Protein AF-X1U919-F1 (afdb_monomer_lite)

Organism: NCBI:txid412755

Foldseek 3Di:
DEEADADPVVLVVVCVVPVLEAEAEDQQVFAQPQPCVVCVNDTSLLWPQVALDTLSCVVVVNDFGGPPNSGGPSCVVRPNVVSVVSQLPGPYYYYHLLVLLCCLQPVDSLFQAAEYEYEQCVCNLVSLQVVQKDFDDPVLCVVQVPDDFPDLPDVVSVLVRLVVVLVSLVVLLVVLVPPNDPVSSVSNSVSVVVNVNSVSCNVPDDPQWDDDSGMITGVDSVVCCVPRPVNRYPYYHYDHPDDPPDD

Radius of gyration: 20.39 Å; chains: 1; bounding box: 46×57×49 Å

pLDDT: mean 88.06, std 10.35, range [40.78, 97.75]

Sequence (247 aa):
MRYTSHSKQLQAQFTGDFPDAVELLGRNNYACLKNPGLFPQLSAELCTSNSPHCKTCELAKQGCEPDAEGKCSCVIDCPYLVRKRLALNANIANLNAAYLLRVMNYGGGFSPIPLATFDEFELMEGALLGTIEITFTDRFMEKFGLLPPKYRTKPESWRERAPEWLKVVEQRINQLQNAWGIDDLVSLHQLEQKKRQLQFFIQEVDDRWVFDGTTFKPIWVSRYADKYLWQHADKILGMSATITPWR

Secondary structure (DSSP, 8-state):
-EEE-SSHHHHHHHHHH-TTEEE---GGGSB--SSTTT-TT-BGGG--TTSSS-HHHHHTT----B-TTSSBGGGTT-HHHHHHHHHHHSSEEEE-HHHHHHIIIII-SS-SBS-EEETTGGGHHHHHHHHH-EE--HHHHHHHT-PPPS-TT-HHHHHHHHHHHHHHHHHHHHHHTT--SHHHHHHHHHHHHHHHHHHHHHHH-STTEEE-SSEEEES-GGGGHHHHTGGGBS-EEE---------

Structure (mmCIF, N/CA/C/O backbone):
data_AF-X1U919-F1
#
_entry.id   AF-X1U919-F1
#
loop_
_atom_site.group_PDB
_atom_site.id
_atom_site.type_symbol
_atom_site.label_atom_id
_atom_site.label_alt_id
_atom_site.label_comp_id
_atom_site.label_asym_id
_atom_site.label_entity_id
_atom_site.label_seq_id
_atom_site.pdbx_PDB_ins_code
_atom_site.Cartn_x
_atom_site.Cartn_y
_atom_site.Cartn_z
_atom_site.occupancy
_atom_site.B_iso_or_equiv
_atom_site.auth_seq_id
_atom_site.auth_comp_id
_atom_site.auth_asym_id
_atom_site.auth_atom_id
_atom_site.pdbx_PDB_model_num
ATOM 1 N N . MET A 1 1 ? -1.564 -11.578 -18.352 1.00 91.75 1 MET A N 1
ATOM 2 C CA . MET A 1 1 ? -2.012 -12.130 -17.052 1.00 91.75 1 MET A CA 1
ATOM 3 C C . MET A 1 1 ? -1.230 -11.472 -15.917 1.00 91.75 1 MET A C 1
ATOM 5 O O . MET A 1 1 ? -0.099 -11.033 -16.134 1.00 91.75 1 MET A O 1
ATOM 9 N N . ARG A 1 2 ? -1.829 -11.358 -14.727 1.00 94.44 2 ARG A N 1
ATOM 10 C CA . ARG A 1 2 ? -1.133 -10.952 -13.494 1.00 94.44 2 ARG A CA 1
ATOM 11 C C . ARG A 1 2 ? -1.116 -12.138 -12.542 1.00 94.44 2 ARG A C 1
ATOM 13 O O . ARG A 1 2 ? -2.176 -12.661 -12.231 1.00 94.44 2 ARG A O 1
ATOM 20 N N . TYR A 1 3 ? 0.073 -12.566 -12.149 1.00 95.88 3 TYR A N 1
ATOM 21 C CA . TYR A 1 3 ? 0.289 -13.650 -11.203 1.00 95.88 3 TYR A CA 1
ATOM 22 C C . TYR A 1 3 ? 0.718 -13.052 -9.869 1.00 95.88 3 TYR A C 1
ATOM 24 O O . TYR A 1 3 ? 1.520 -12.110 -9.858 1.00 95.88 3 TYR A O 1
ATOM 32 N N . THR A 1 4 ? 0.205 -13.576 -8.760 1.00 94.25 4 THR A N 1
ATOM 33 C CA . THR A 1 4 ? 0.692 -13.192 -7.439 1.00 94.25 4 THR A CA 1
ATOM 34 C C . THR A 1 4 ? 1.426 -14.326 -6.756 1.00 94.25 4 THR A C 1
ATOM 36 O O . THR A 1 4 ? 0.839 -15.383 -6.561 1.00 94.25 4 THR A O 1
ATOM 39 N N . SER A 1 5 ? 2.650 -14.057 -6.301 1.00 91.56 5 SER A N 1
ATOM 40 C CA . SER A 1 5 ? 3.359 -14.900 -5.329 1.00 91.56 5 SER A CA 1
ATOM 41 C C . SER A 1 5 ? 3.504 -14.141 -4.008 1.00 91.56 5 SER A C 1
ATOM 43 O O . SER A 1 5 ? 3.822 -12.947 -4.010 1.00 91.56 5 SER A O 1
ATOM 45 N N . HIS A 1 6 ? 3.310 -14.793 -2.862 1.00 84.12 6 HIS A N 1
ATOM 46 C CA . HIS A 1 6 ? 3.206 -14.059 -1.588 1.00 84.12 6 HIS A CA 1
ATOM 47 C C . HIS A 1 6 ? 4.503 -13.466 -1.066 1.00 84.12 6 HIS A C 1
ATOM 49 O O . HIS A 1 6 ? 4.480 -12.402 -0.445 1.00 84.12 6 HIS A O 1
ATOM 55 N N . SER A 1 7 ? 5.642 -14.095 -1.344 1.00 85.38 7 SER A N 1
ATOM 56 C CA . SER A 1 7 ? 6.946 -13.604 -0.902 1.00 85.38 7 SER A CA 1
ATOM 57 C C . SER A 1 7 ? 7.806 -13.143 -2.077 1.00 85.38 7 SER A C 1
ATOM 59 O O . SER A 1 7 ? 7.637 -13.582 -3.213 1.00 85.38 7 SER A O 1
ATOM 61 N N . LYS A 1 8 ? 8.777 -12.264 -1.799 1.00 87.62 8 LYS A N 1
ATOM 62 C CA . LYS A 1 8 ? 9.790 -11.868 -2.793 1.00 87.62 8 LYS A CA 1
ATOM 63 C C . LYS A 1 8 ? 10.619 -13.061 -3.270 1.00 87.62 8 LYS A C 1
ATOM 65 O O . LYS A 1 8 ? 11.013 -13.107 -4.424 1.00 87.62 8 LYS A O 1
ATOM 70 N N . GLN A 1 9 ? 10.877 -14.016 -2.378 1.00 90.00 9 GLN A N 1
ATOM 71 C CA . GLN A 1 9 ? 11.630 -15.220 -2.710 1.00 90.00 9 GLN A CA 1
ATOM 72 C C . GLN A 1 9 ? 10.869 -16.087 -3.718 1.00 90.00 9 GLN A C 1
ATOM 74 O O . GLN A 1 9 ? 11.453 -16.507 -4.710 1.00 90.00 9 GLN A O 1
ATOM 79 N N . LEU A 1 10 ? 9.565 -16.291 -3.502 1.00 90.50 10 LEU A N 1
ATOM 80 C CA . LEU A 1 10 ? 8.710 -17.021 -4.440 1.00 90.50 10 LEU A CA 1
ATOM 81 C C . LEU A 1 10 ? 8.555 -16.268 -5.765 1.00 90.50 10 LEU A C 1
ATOM 83 O O . LEU A 1 10 ? 8.549 -16.889 -6.822 1.00 90.50 10 LEU A O 1
ATOM 87 N N . GLN A 1 11 ? 8.500 -14.931 -5.733 1.00 92.06 11 GLN A N 1
ATOM 88 C CA . GLN A 1 11 ? 8.475 -14.141 -6.967 1.00 92.06 11 GLN A CA 1
ATOM 89 C C . GLN A 1 11 ? 9.734 -14.334 -7.814 1.00 92.06 11 GLN A C 1
ATOM 91 O O . GLN A 1 11 ? 9.640 -14.540 -9.029 1.00 92.06 11 GLN A O 1
ATOM 96 N N . ALA A 1 12 ? 10.897 -14.312 -7.161 1.00 91.12 12 ALA A N 1
ATOM 97 C CA . ALA A 1 12 ? 12.178 -14.542 -7.809 1.00 91.12 12 ALA A CA 1
ATOM 98 C C . ALA A 1 12 ? 12.280 -15.974 -8.352 1.00 91.12 12 ALA A C 1
ATOM 100 O O . ALA A 1 12 ? 12.703 -16.155 -9.490 1.00 91.12 12 ALA A O 1
ATOM 101 N N . GLN A 1 13 ? 11.833 -16.973 -7.579 1.00 91.94 13 GLN A N 1
ATOM 102 C CA . GLN A 1 13 ? 11.782 -18.371 -8.014 1.00 91.94 13 GLN A CA 1
ATOM 103 C C . GLN A 1 13 ? 10.906 -18.537 -9.259 1.00 91.94 13 GLN A C 1
ATOM 105 O O . GLN A 1 13 ? 11.383 -19.022 -10.278 1.00 91.94 13 GLN A O 1
ATOM 110 N N . PHE A 1 14 ? 9.667 -18.043 -9.217 1.00 93.69 14 PHE A N 1
ATOM 111 C CA . PHE A 1 14 ? 8.746 -18.107 -10.351 1.00 93.69 14 PHE A CA 1
ATOM 112 C C . PHE A 1 14 ? 9.329 -17.430 -11.596 1.00 93.69 14 PHE A C 1
ATOM 114 O O . PHE A 1 14 ? 9.210 -17.940 -12.702 1.00 93.69 14 PHE A O 1
ATOM 121 N N . THR A 1 15 ? 9.989 -16.282 -11.438 1.00 92.31 15 THR A N 1
ATOM 122 C CA . THR A 1 15 ? 10.617 -15.584 -12.573 1.00 92.31 15 THR A CA 1
ATOM 123 C C . THR A 1 15 ? 11.832 -16.346 -13.120 1.00 92.31 15 THR A C 1
ATOM 125 O O . THR A 1 15 ? 12.141 -16.232 -14.302 1.00 92.31 15 THR A O 1
ATOM 128 N N . GLY A 1 16 ? 12.513 -17.137 -12.286 1.00 93.00 16 GLY A N 1
ATOM 129 C CA . GLY A 1 16 ? 13.552 -18.071 -12.724 1.00 93.00 16 GLY A CA 1
ATOM 130 C C . GLY A 1 16 ? 12.989 -19.242 -13.534 1.00 93.00 16 GLY A C 1
ATOM 131 O O . GLY A 1 16 ? 13.567 -19.603 -14.556 1.00 93.00 16 GLY A O 1
ATOM 132 N N . ASP A 1 17 ? 11.844 -19.782 -13.112 1.00 94.88 17 ASP A N 1
ATOM 133 C CA . ASP A 1 17 ? 11.175 -20.910 -13.773 1.00 94.88 17 ASP A CA 1
ATOM 134 C C . ASP A 1 17 ? 10.442 -20.492 -15.063 1.00 94.88 17 ASP A C 1
ATOM 136 O O . ASP A 1 17 ? 10.324 -21.277 -16.005 1.00 94.88 17 ASP A O 1
ATOM 140 N N . PHE A 1 18 ? 9.985 -19.238 -15.134 1.00 94.19 18 PHE A N 1
ATOM 141 C CA . PHE A 1 18 ? 9.282 -18.657 -16.279 1.00 94.19 18 PHE A CA 1
ATOM 142 C C . PHE A 1 18 ? 10.010 -17.398 -16.782 1.00 94.19 18 PHE A C 1
ATOM 144 O O . PHE A 1 18 ? 9.641 -16.287 -16.396 1.00 94.19 18 PHE A O 1
ATOM 151 N N . PRO A 1 19 ? 11.000 -17.532 -17.687 1.00 89.88 19 PRO A N 1
ATOM 152 C CA . PRO A 1 19 ? 11.824 -16.407 -18.151 1.00 89.88 19 PRO A CA 1
ATOM 153 C C . PRO A 1 19 ? 11.051 -15.272 -18.841 1.00 89.88 19 PRO A C 1
ATOM 155 O O . PRO A 1 19 ? 11.497 -14.126 -18.837 1.00 89.88 19 PRO A O 1
ATOM 158 N N . ASP A 1 20 ? 9.878 -15.573 -19.405 1.00 91.75 20 ASP A N 1
ATOM 159 C CA . ASP A 1 20 ? 8.988 -14.584 -20.029 1.00 91.75 20 ASP A CA 1
ATOM 160 C C . ASP A 1 20 ? 8.163 -13.781 -19.001 1.00 91.75 20 ASP A C 1
ATOM 162 O O . ASP A 1 20 ? 7.431 -12.849 -19.361 1.00 91.75 20 ASP A O 1
ATOM 166 N N . ALA A 1 21 ? 8.239 -14.143 -17.716 1.00 95.69 21 ALA A N 1
ATOM 167 C CA . ALA A 1 21 ? 7.590 -13.422 -16.636 1.00 95.69 21 ALA A CA 1
ATOM 168 C C . ALA A 1 21 ? 8.414 -12.207 -16.197 1.00 95.69 21 ALA A C 1
ATOM 170 O O . ALA A 1 21 ? 9.643 -12.211 -16.139 1.00 95.69 21 ALA A O 1
ATOM 171 N N . VAL A 1 22 ? 7.717 -11.136 -15.827 1.00 96.44 22 VAL A N 1
ATOM 172 C CA . VAL A 1 22 ? 8.339 -9.906 -15.339 1.00 96.44 22 VAL A CA 1
ATOM 173 C C . VAL A 1 22 ? 7.917 -9.658 -13.897 1.00 96.44 22 VAL A C 1
ATOM 175 O O . VAL A 1 22 ? 6.781 -9.271 -13.627 1.00 96.44 22 VAL A O 1
ATOM 178 N N . GLU A 1 23 ? 8.855 -9.842 -12.969 1.00 95.75 23 GLU A N 1
ATOM 179 C CA . GLU A 1 23 ? 8.700 -9.442 -11.566 1.00 95.75 23 GLU A CA 1
ATOM 180 C C . GLU A 1 23 ? 8.534 -7.920 -11.422 1.00 95.75 23 GLU A C 1
ATOM 182 O O . GLU A 1 23 ? 9.336 -7.150 -11.959 1.00 95.75 23 GLU A O 1
ATOM 187 N N . LEU A 1 24 ? 7.555 -7.473 -10.635 1.00 95.38 24 LEU A N 1
ATOM 188 C CA . LEU A 1 24 ? 7.424 -6.080 -10.221 1.00 95.38 24 LEU A CA 1
ATOM 189 C C . LEU A 1 24 ? 7.210 -5.965 -8.709 1.00 95.38 24 LEU A C 1
ATOM 191 O O . LEU A 1 24 ? 6.197 -6.401 -8.162 1.00 95.38 24 LEU A O 1
ATOM 195 N N . LEU A 1 25 ? 8.137 -5.267 -8.054 1.00 94.44 25 LEU A N 1
ATOM 196 C CA . LEU A 1 25 ? 8.101 -5.002 -6.622 1.00 94.44 25 LEU A CA 1
ATOM 197 C C . LEU A 1 25 ? 7.496 -3.623 -6.309 1.00 94.44 25 LEU A C 1
ATOM 199 O O . LEU A 1 25 ? 7.340 -2.751 -7.166 1.00 94.44 25 LEU A O 1
ATOM 203 N N . GLY A 1 26 ? 7.220 -3.382 -5.026 1.00 91.69 26 GLY A N 1
ATOM 204 C CA . GLY A 1 26 ? 6.845 -2.054 -4.542 1.00 91.69 26 GLY A CA 1
ATOM 205 C C . GLY A 1 26 ? 7.943 -1.010 -4.770 1.00 91.69 26 GLY A C 1
ATOM 206 O O . GLY A 1 26 ? 9.128 -1.333 -4.698 1.00 91.69 26 GLY A O 1
ATOM 207 N N . ARG A 1 27 ? 7.548 0.255 -4.969 1.00 91.56 27 ARG A N 1
ATOM 208 C CA . ARG A 1 27 ? 8.444 1.399 -5.243 1.00 91.56 27 ARG A CA 1
ATOM 209 C C . ARG A 1 27 ? 9.640 1.518 -4.288 1.00 91.56 27 ARG A C 1
ATOM 211 O O . ARG A 1 27 ? 10.716 1.903 -4.728 1.00 91.56 27 ARG A O 1
ATOM 218 N N . ASN A 1 28 ? 9.473 1.149 -3.016 1.00 91.50 28 ASN A N 1
ATOM 219 C CA . ASN A 1 28 ? 10.544 1.213 -2.021 1.00 91.50 28 ASN A CA 1
ATOM 220 C C . ASN A 1 28 ? 11.731 0.274 -2.307 1.00 91.50 28 ASN A C 1
ATOM 222 O O . ASN A 1 28 ? 12.807 0.454 -1.755 1.00 91.50 28 ASN A O 1
ATOM 226 N N . ASN A 1 29 ? 11.543 -0.730 -3.167 1.00 92.50 29 ASN A N 1
ATOM 227 C CA . ASN A 1 29 ? 12.583 -1.692 -3.543 1.00 92.50 29 ASN A CA 1
ATOM 228 C C . ASN A 1 29 ? 13.467 -1.203 -4.698 1.00 92.50 29 ASN A C 1
ATOM 230 O O . ASN A 1 29 ? 14.352 -1.929 -5.134 1.00 92.50 29 ASN A O 1
ATOM 234 N N . TYR A 1 30 ? 13.217 0.002 -5.212 1.00 91.44 30 TYR A N 1
ATOM 235 C CA . TYR A 1 30 ? 13.972 0.587 -6.312 1.00 91.44 30 TYR A CA 1
ATOM 236 C C . TYR A 1 30 ? 14.623 1.874 -5.822 1.00 91.44 30 TYR A C 1
ATOM 238 O O . TYR A 1 30 ? 13.926 2.840 -5.505 1.00 91.44 30 TYR A O 1
ATOM 246 N N . ALA A 1 31 ? 15.953 1.886 -5.760 1.00 88.19 31 ALA A N 1
ATOM 247 C CA . ALA A 1 31 ? 16.713 3.074 -5.396 1.00 88.19 31 ALA A CA 1
ATOM 248 C C . ALA A 1 31 ? 16.488 4.205 -6.412 1.00 88.19 31 ALA A C 1
ATOM 250 O O . ALA A 1 31 ? 16.310 3.969 -7.613 1.00 88.19 31 ALA A O 1
ATOM 251 N N . CYS A 1 32 ? 16.504 5.447 -5.933 1.00 83.38 32 CYS A N 1
ATOM 252 C CA . CYS A 1 32 ? 16.556 6.604 -6.811 1.00 83.38 32 CYS A CA 1
ATOM 253 C C . CYS A 1 32 ? 17.949 6.681 -7.454 1.00 83.38 32 CYS A C 1
ATOM 255 O O . CYS A 1 32 ? 18.957 6.729 -6.756 1.00 83.38 32 CYS A O 1
ATOM 257 N N . LEU A 1 33 ? 18.016 6.715 -8.789 1.00 78.12 33 LEU A N 1
ATOM 258 C CA . LEU A 1 33 ? 19.294 6.807 -9.511 1.00 78.12 33 LEU A CA 1
ATOM 259 C C . LEU A 1 33 ? 19.937 8.196 -9.441 1.00 78.12 33 LEU A C 1
ATOM 261 O O . LEU A 1 33 ? 21.092 8.361 -9.831 1.00 78.12 33 LEU A O 1
ATOM 265 N N . LYS A 1 34 ? 19.202 9.220 -9.000 1.00 73.38 34 LYS A N 1
ATOM 266 C CA . LYS A 1 34 ? 19.731 10.581 -8.930 1.00 73.38 34 LYS A CA 1
ATOM 267 C C . LYS A 1 34 ? 20.496 10.755 -7.622 1.00 73.38 34 LYS A C 1
ATOM 269 O O . LYS A 1 34 ? 19.936 10.616 -6.544 1.00 73.38 34 LYS A O 1
ATOM 274 N N . ASN A 1 35 ? 21.781 11.078 -7.740 1.00 70.00 35 ASN A N 1
ATOM 275 C CA . ASN A 1 35 ? 22.677 11.371 -6.619 1.00 70.00 35 ASN A CA 1
ATOM 276 C C . ASN A 1 35 ? 22.668 10.308 -5.502 1.00 70.00 35 ASN A C 1
ATOM 278 O O . ASN A 1 35 ? 22.515 10.662 -4.331 1.00 70.00 35 ASN A O 1
ATOM 282 N N . PRO A 1 36 ? 22.873 9.015 -5.831 1.00 74.12 36 PRO A N 1
ATOM 283 C CA . PRO A 1 36 ? 22.796 7.926 -4.856 1.00 74.12 36 PRO A CA 1
ATOM 284 C C . PRO A 1 36 ? 23.828 8.062 -3.727 1.00 74.12 36 PRO A C 1
ATOM 286 O O . PRO A 1 36 ? 23.579 7.603 -2.620 1.00 74.12 36 PRO A O 1
ATOM 289 N N . GLY A 1 37 ? 24.959 8.734 -3.977 1.00 74.19 37 GLY A N 1
ATOM 290 C CA . GLY A 1 37 ? 25.954 9.032 -2.943 1.00 74.19 37 GLY A CA 1
ATOM 291 C C . GLY A 1 37 ? 25.522 10.118 -1.950 1.00 74.19 37 GLY A C 1
ATOM 292 O O . GLY A 1 37 ? 25.917 10.065 -0.792 1.00 74.19 37 GLY A O 1
ATOM 293 N N . LEU A 1 38 ? 24.699 11.084 -2.377 1.00 72.56 38 LEU A N 1
ATOM 294 C CA . LEU A 1 38 ? 24.183 12.143 -1.498 1.00 72.56 38 LEU A CA 1
ATOM 295 C C . LEU A 1 38 ? 22.903 11.710 -0.779 1.00 72.56 38 LEU A C 1
ATOM 297 O O . LEU A 1 38 ? 22.654 12.142 0.344 1.00 72.56 38 LEU A O 1
ATOM 301 N N . PHE A 1 39 ? 22.093 10.863 -1.421 1.00 77.06 39 PHE A N 1
ATOM 302 C CA . PHE A 1 39 ? 20.765 10.485 -0.939 1.00 77.06 39 PHE A CA 1
ATOM 303 C C . PHE A 1 39 ? 20.504 8.970 -1.019 1.00 77.06 39 PHE A C 1
ATOM 305 O O . PHE A 1 39 ? 19.542 8.544 -1.665 1.00 77.06 39 PHE A O 1
ATOM 312 N N . PRO A 1 40 ? 21.325 8.134 -0.359 1.00 79.56 40 PRO A N 1
ATOM 313 C CA . PRO A 1 40 ? 21.215 6.672 -0.433 1.00 79.56 40 PRO A CA 1
ATOM 314 C C . PRO A 1 40 ? 19.875 6.121 0.085 1.00 79.56 40 PRO A C 1
ATOM 316 O O . PRO A 1 40 ? 19.461 5.029 -0.292 1.00 79.56 40 PRO A O 1
ATOM 319 N N . GLN A 1 41 ? 19.179 6.877 0.935 1.00 76.88 41 GLN A N 1
ATOM 320 C CA . GLN A 1 41 ? 17.884 6.526 1.515 1.00 76.88 41 GLN A CA 1
ATOM 321 C C . GLN A 1 41 ? 16.685 6.818 0.599 1.00 76.88 41 GLN A C 1
ATOM 323 O O . GLN A 1 41 ? 15.559 6.449 0.935 1.00 76.88 41 GLN A O 1
ATOM 328 N N . LEU A 1 42 ? 16.882 7.503 -0.534 1.00 81.56 42 LEU A N 1
ATOM 329 C CA . LEU A 1 42 ? 15.787 7.811 -1.450 1.00 81.56 42 LEU A CA 1
ATOM 330 C C . LEU A 1 42 ? 15.482 6.622 -2.362 1.00 81.56 42 LEU A C 1
ATOM 332 O O . LEU A 1 42 ? 16.313 6.173 -3.151 1.00 81.56 42 LEU A O 1
ATOM 336 N N . SER A 1 43 ? 14.234 6.170 -2.311 1.00 88.31 43 SER A N 1
ATOM 337 C CA . SER A 1 43 ? 13.674 5.183 -3.230 1.00 88.31 43 SER A CA 1
ATOM 338 C C . SER A 1 43 ? 12.659 5.827 -4.177 1.00 88.31 43 SER A C 1
ATOM 340 O O . SER A 1 43 ? 12.224 6.967 -3.988 1.00 88.31 43 SER A O 1
ATOM 342 N N . ALA A 1 44 ? 12.216 5.081 -5.189 1.00 88.12 44 ALA A N 1
ATOM 343 C CA . ALA A 1 44 ? 11.164 5.511 -6.109 1.00 88.12 44 ALA A CA 1
ATOM 344 C C . ALA A 1 44 ? 9.805 5.766 -5.418 1.00 88.12 44 ALA A C 1
ATOM 346 O O . ALA A 1 44 ? 8.865 6.242 -6.066 1.00 88.12 44 ALA A O 1
ATOM 347 N N . GLU A 1 45 ? 9.664 5.421 -4.130 1.00 88.12 45 GLU A N 1
ATOM 348 C CA . GLU A 1 45 ? 8.469 5.708 -3.334 1.00 88.12 45 GLU A CA 1
ATOM 349 C C . GLU A 1 45 ? 8.342 7.197 -3.002 1.00 88.12 45 GLU A C 1
ATOM 351 O O . GLU A 1 45 ? 7.231 7.714 -3.011 1.00 88.12 45 GLU A O 1
ATOM 356 N N . LEU A 1 46 ? 9.464 7.888 -2.803 1.00 84.75 46 LEU A N 1
ATOM 357 C CA . LEU A 1 46 ? 9.515 9.313 -2.456 1.00 84.75 46 LEU A CA 1
ATOM 358 C C . LEU A 1 46 ? 9.707 10.210 -3.690 1.00 84.75 46 LEU A C 1
ATOM 360 O O . LEU A 1 46 ? 10.135 11.357 -3.582 1.00 84.75 46 LEU A O 1
ATOM 364 N N . CYS A 1 47 ? 9.447 9.675 -4.884 1.00 79.69 47 CYS A N 1
ATOM 365 C CA . CYS A 1 47 ? 9.660 10.385 -6.138 1.00 79.69 47 CYS A CA 1
ATOM 366 C C . CYS A 1 47 ? 8.664 11.546 -6.300 1.00 79.69 47 CYS A C 1
ATOM 368 O O . CYS A 1 47 ? 7.453 11.335 -6.271 1.00 79.69 47 CYS A O 1
ATOM 370 N N . THR A 1 48 ? 9.176 12.751 -6.560 1.00 77.44 48 THR A N 1
ATOM 371 C CA . THR A 1 48 ? 8.386 13.969 -6.812 1.00 77.44 48 THR A CA 1
ATOM 372 C C . THR A 1 48 ? 8.405 14.400 -8.282 1.00 77.44 48 THR A C 1
ATOM 374 O O . THR A 1 48 ? 8.419 15.585 -8.596 1.00 77.44 48 THR A O 1
ATOM 377 N N . SER A 1 49 ? 8.414 13.447 -9.219 1.00 73.00 49 SER A N 1
ATOM 378 C CA . SER A 1 49 ? 8.537 13.729 -10.662 1.00 73.00 49 SER A CA 1
ATOM 379 C C . SER A 1 49 ? 7.380 14.526 -11.276 1.00 73.00 49 SER A C 1
ATOM 381 O O . SER A 1 49 ? 7.487 14.922 -12.428 1.00 73.00 49 SER A O 1
ATOM 383 N N . ASN A 1 50 ? 6.280 14.743 -10.548 1.00 70.12 50 ASN A N 1
ATOM 384 C CA . ASN A 1 50 ? 5.178 15.602 -10.997 1.00 70.12 50 ASN A CA 1
ATOM 385 C C . ASN A 1 50 ? 5.528 17.101 -10.956 1.00 70.12 50 ASN A C 1
ATOM 387 O O . ASN A 1 50 ? 4.738 17.908 -11.432 1.00 70.12 50 ASN A O 1
ATOM 391 N N . SER A 1 51 ? 6.682 17.461 -10.391 1.00 70.62 51 SER A N 1
ATOM 392 C CA . SER A 1 51 ? 7.239 18.811 -10.443 1.00 70.62 51 SER A CA 1
ATOM 393 C C . SER A 1 51 ? 8.246 18.947 -11.602 1.00 70.62 51 SER A C 1
ATOM 395 O O . SER A 1 51 ? 8.881 17.944 -11.957 1.00 70.62 51 SER A O 1
ATOM 397 N N . PRO A 1 52 ? 8.464 20.168 -12.139 1.00 63.44 52 PRO A N 1
ATOM 398 C CA . PRO A 1 52 ? 9.433 20.429 -13.216 1.00 63.44 52 PRO A CA 1
ATOM 399 C C . PRO A 1 52 ? 10.842 19.928 -12.908 1.00 63.44 52 PRO A C 1
ATOM 401 O O . PRO A 1 52 ? 11.542 19.400 -13.771 1.00 63.44 52 PRO A O 1
ATOM 404 N N . HIS A 1 53 ? 11.229 20.000 -11.640 1.00 69.81 53 HIS A N 1
ATOM 405 C CA . HIS A 1 53 ? 12.444 19.388 -11.135 1.00 69.81 53 HIS A CA 1
ATOM 406 C C . HIS A 1 53 ? 12.061 18.390 -10.048 1.00 69.81 53 HIS A C 1
ATOM 408 O O . HIS A 1 53 ? 11.325 18.721 -9.115 1.00 69.81 53 HIS A O 1
ATOM 414 N N . CYS A 1 54 ? 12.545 17.145 -10.147 1.00 74.00 54 CYS A N 1
ATOM 415 C CA . CYS A 1 54 ? 12.436 16.266 -8.990 1.00 74.00 54 CYS A CA 1
ATOM 416 C C . CYS A 1 54 ? 13.333 16.825 -7.891 1.00 74.00 54 CYS A C 1
ATOM 418 O O . CYS A 1 54 ? 14.408 17.377 -8.150 1.00 74.00 54 CYS A O 1
ATOM 420 N N . LYS A 1 55 ? 12.921 16.631 -6.645 1.00 68.88 55 LYS A N 1
ATOM 421 C CA . LYS A 1 55 ? 13.587 17.266 -5.511 1.00 68.88 55 LYS A CA 1
ATOM 422 C C . LYS A 1 55 ? 15.031 16.797 -5.331 1.00 68.88 55 LYS A C 1
ATOM 424 O O . LYS A 1 55 ? 15.860 17.536 -4.822 1.00 68.88 55 LYS A O 1
ATOM 429 N N . THR A 1 56 ? 15.368 15.608 -5.825 1.00 70.62 56 THR A N 1
ATOM 430 C CA . THR A 1 56 ? 16.750 15.122 -5.879 1.00 70.62 56 THR A CA 1
ATOM 431 C C . THR A 1 56 ? 17.629 15.919 -6.847 1.00 70.62 56 THR A C 1
ATOM 433 O O . THR A 1 56 ? 18.795 16.162 -6.544 1.00 70.62 56 THR A O 1
ATOM 436 N N . CYS A 1 57 ? 17.096 16.326 -8.001 1.00 71.94 57 CYS A N 1
ATOM 437 C CA . CYS A 1 57 ? 17.805 17.186 -8.952 1.00 71.94 57 CYS A CA 1
ATOM 438 C C . CYS A 1 57 ? 17.964 18.602 -8.390 1.00 71.94 57 CYS A C 1
ATOM 440 O O . CYS A 1 57 ? 19.047 19.175 -8.472 1.00 71.94 57 CYS A O 1
ATOM 442 N N . GLU A 1 58 ? 16.918 19.113 -7.741 1.00 72.56 58 GLU A N 1
ATOM 443 C CA . GLU A 1 58 ? 16.923 20.439 -7.125 1.00 72.56 58 GLU A CA 1
ATOM 444 C C . GLU A 1 58 ? 17.894 20.534 -5.940 1.00 72.56 58 GLU A C 1
ATOM 446 O O . GLU A 1 58 ? 18.750 21.416 -5.909 1.00 72.56 58 GLU A O 1
ATOM 451 N N . LEU A 1 59 ? 17.862 19.563 -5.019 1.00 69.81 59 LEU A N 1
ATOM 452 C CA . LEU A 1 59 ? 18.790 19.493 -3.885 1.00 69.81 59 LEU A CA 1
ATOM 453 C C . LEU A 1 59 ? 20.249 19.317 -4.313 1.00 69.81 59 LEU A C 1
ATOM 455 O O . LEU A 1 59 ? 21.147 19.886 -3.696 1.00 69.81 59 LEU A O 1
ATOM 459 N N . ALA A 1 60 ? 20.498 18.547 -5.371 1.00 67.19 60 ALA A N 1
ATOM 460 C CA . ALA A 1 60 ? 21.842 18.375 -5.912 1.00 67.19 60 ALA A CA 1
ATOM 461 C C . ALA A 1 60 ? 22.308 19.556 -6.778 1.00 67.19 60 ALA A C 1
ATOM 463 O O . ALA A 1 60 ? 23.433 19.521 -7.274 1.00 67.19 60 ALA A O 1
ATOM 464 N N . LYS A 1 61 ? 21.454 20.571 -6.995 1.00 66.38 61 LYS A N 1
ATOM 465 C CA . LYS A 1 61 ? 21.679 21.681 -7.937 1.00 66.38 61 LYS A CA 1
ATOM 466 C C . LYS A 1 61 ? 22.098 21.196 -9.330 1.00 66.38 61 LYS A C 1
ATOM 468 O O . LYS A 1 61 ? 22.857 21.860 -10.031 1.00 66.38 61 LYS A O 1
ATOM 473 N N . GLN A 1 62 ? 21.622 20.018 -9.723 1.00 64.88 62 GLN A N 1
ATOM 474 C CA . GLN A 1 62 ? 21.858 19.465 -11.048 1.00 64.88 62 GLN A CA 1
ATOM 475 C C . GLN A 1 62 ? 20.719 19.921 -11.946 1.00 64.88 62 GLN A C 1
ATOM 477 O O . GLN A 1 62 ? 19.561 19.583 -11.694 1.00 64.88 62 GLN A O 1
ATOM 482 N N . GLY A 1 63 ? 21.056 20.690 -12.982 1.00 60.56 63 GLY A N 1
ATOM 483 C CA . GLY A 1 63 ? 20.105 21.107 -14.005 1.00 60.56 63 GLY A CA 1
ATOM 484 C C . GLY A 1 63 ? 19.431 19.879 -14.611 1.00 60.56 63 GLY A C 1
ATOM 485 O O . GLY A 1 63 ? 20.070 19.084 -15.293 1.00 60.56 63 GLY A O 1
ATOM 486 N N . CYS A 1 64 ? 18.153 19.692 -14.302 1.00 68.06 64 CYS A N 1
ATOM 487 C CA . CYS A 1 64 ? 17.303 18.710 -14.951 1.00 68.06 64 CYS A CA 1
ATOM 488 C C . CYS A 1 64 ? 16.324 19.505 -15.795 1.00 68.06 64 CYS A C 1
ATOM 490 O O . CYS A 1 64 ? 15.468 20.184 -15.233 1.00 68.06 64 CYS A O 1
ATOM 492 N N . GLU A 1 65 ? 16.461 19.455 -17.114 1.00 73.50 65 GLU A N 1
ATOM 493 C CA . GLU A 1 65 ? 15.484 20.095 -17.990 1.00 73.50 65 GLU A CA 1
ATOM 494 C C . GLU A 1 65 ? 14.158 19.326 -17.882 1.00 73.50 65 GLU A C 1
ATOM 496 O O . GLU A 1 65 ? 14.170 18.092 -18.004 1.00 73.50 65 GLU A O 1
ATOM 501 N N . PRO A 1 66 ? 13.040 20.001 -17.554 1.00 75.50 66 PRO A N 1
ATOM 502 C CA . PRO A 1 66 ? 11.734 19.362 -17.544 1.00 75.50 66 PRO A CA 1
ATOM 503 C C . PRO A 1 66 ? 11.352 18.896 -18.953 1.00 75.50 66 PRO A C 1
ATOM 505 O O . PRO A 1 66 ? 11.805 19.460 -19.948 1.00 75.50 66 PRO A O 1
ATOM 508 N N . ASP A 1 67 ? 10.513 17.867 -19.036 1.00 76.94 67 ASP A N 1
ATOM 509 C CA . ASP A 1 67 ? 9.897 17.453 -20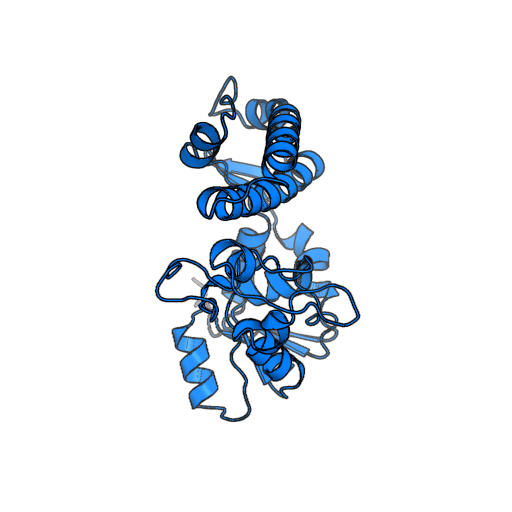.295 1.00 76.94 67 ASP A CA 1
ATOM 510 C C . ASP A 1 67 ? 8.848 18.471 -20.788 1.00 76.94 67 ASP A C 1
ATOM 512 O O . ASP A 1 67 ? 8.579 19.493 -20.148 1.00 76.94 67 ASP A O 1
ATOM 516 N N . ALA A 1 68 ? 8.258 18.197 -21.956 1.00 80.31 68 ALA A N 1
ATOM 517 C CA . ALA A 1 68 ? 7.257 19.064 -22.578 1.00 80.31 68 ALA A CA 1
ATOM 518 C C . ALA A 1 68 ? 6.007 19.269 -21.697 1.00 80.31 68 ALA A C 1
ATOM 520 O O . ALA A 1 68 ? 5.313 20.277 -21.833 1.00 80.31 68 ALA A O 1
ATOM 521 N N . GLU A 1 69 ? 5.734 18.344 -20.774 1.00 78.50 69 GLU A N 1
ATOM 522 C CA . GLU A 1 69 ? 4.635 18.395 -19.813 1.00 78.50 69 GLU A CA 1
ATOM 523 C C . GLU A 1 69 ? 5.024 19.046 -18.474 1.00 78.50 69 GLU A C 1
ATOM 525 O O . GLU A 1 69 ? 4.218 19.057 -17.539 1.00 78.50 69 GLU A O 1
ATOM 530 N N . GLY A 1 70 ? 6.240 19.589 -18.357 1.00 73.50 70 GLY A N 1
ATOM 531 C CA . GLY A 1 70 ? 6.713 20.243 -17.142 1.00 73.50 70 GLY A CA 1
ATOM 532 C C . GLY A 1 70 ? 7.026 19.267 -16.006 1.00 73.50 70 GLY A C 1
ATOM 533 O O . GLY A 1 70 ? 6.904 19.639 -14.839 1.00 73.50 70 GLY A O 1
ATOM 534 N N . LYS A 1 71 ? 7.398 18.021 -16.315 1.00 75.12 71 LYS A N 1
ATOM 535 C CA . LYS A 1 71 ? 7.801 16.995 -15.343 1.00 75.12 71 LYS A CA 1
ATOM 536 C C . LYS A 1 71 ? 9.300 16.751 -15.403 1.00 75.12 71 LYS A C 1
ATOM 538 O O . LYS A 1 71 ? 9.954 16.968 -16.418 1.00 75.12 71 LYS A O 1
ATOM 543 N N . CYS A 1 72 ? 9.858 16.235 -14.313 1.00 76.94 72 CYS A N 1
ATOM 544 C CA . CYS A 1 72 ? 11.271 15.870 -14.283 1.00 76.94 72 CYS A CA 1
ATOM 545 C C . CYS A 1 72 ? 11.603 14.815 -15.348 1.00 76.94 72 CYS A C 1
ATOM 547 O O . CYS A 1 72 ? 11.157 13.673 -15.227 1.00 76.94 72 CYS A O 1
ATOM 549 N N . SER A 1 73 ? 12.488 15.133 -16.297 1.00 75.44 73 SER A N 1
ATOM 550 C CA . SER A 1 73 ? 12.974 14.185 -17.320 1.00 75.44 73 SER A CA 1
ATOM 551 C C . SER A 1 73 ? 13.625 12.925 -16.730 1.00 75.44 73 SER A C 1
ATOM 553 O O . SER A 1 73 ? 13.583 11.849 -17.324 1.00 75.44 73 SER A O 1
ATOM 555 N N . CYS A 1 74 ? 14.122 13.008 -15.492 1.00 75.31 74 CYS A N 1
ATOM 556 C CA . CYS A 1 74 ? 14.624 11.877 -14.712 1.00 75.31 74 CYS A CA 1
ATOM 557 C C . CYS A 1 74 ? 13.625 10.718 -14.524 1.00 75.31 74 CYS A C 1
ATOM 559 O O . CYS A 1 74 ? 14.024 9.604 -14.180 1.00 75.31 74 CYS A O 1
ATOM 561 N N . VAL A 1 75 ? 12.327 10.977 -14.709 1.00 78.12 75 VAL A N 1
ATOM 562 C CA . VAL A 1 75 ? 11.254 9.989 -14.573 1.00 78.12 75 VAL A CA 1
ATOM 563 C C . VAL A 1 75 ? 11.381 8.857 -15.596 1.00 78.12 75 VAL A C 1
ATOM 565 O O . VAL A 1 75 ? 11.016 7.717 -15.300 1.00 78.12 75 VAL A O 1
ATOM 568 N N . ILE A 1 76 ? 11.945 9.150 -16.771 1.00 79.62 76 ILE A N 1
ATOM 569 C CA . ILE A 1 76 ? 12.076 8.208 -17.888 1.00 79.62 76 ILE A CA 1
ATOM 570 C C . ILE A 1 76 ? 13.012 7.052 -17.518 1.00 79.62 76 ILE A C 1
ATOM 572 O O . ILE A 1 76 ? 12.703 5.898 -17.823 1.00 79.62 76 ILE A O 1
ATOM 576 N N . ASP A 1 77 ? 14.082 7.340 -16.778 1.00 84.44 77 ASP A N 1
ATOM 577 C CA . ASP A 1 77 ? 15.094 6.356 -16.375 1.00 84.44 77 ASP A CA 1
ATOM 578 C C . ASP A 1 77 ? 14.834 5.752 -14.989 1.00 84.44 77 ASP A C 1
ATOM 580 O O . ASP A 1 77 ? 15.632 4.964 -14.484 1.00 84.44 77 ASP A O 1
ATOM 584 N N . CYS A 1 78 ? 13.723 6.107 -14.333 1.00 87.25 78 CYS A N 1
ATOM 585 C CA . CYS A 1 78 ? 13.403 5.581 -13.011 1.00 87.25 78 CYS A CA 1
ATOM 586 C C . CYS A 1 78 ? 13.308 4.039 -13.060 1.00 87.25 78 CYS A C 1
ATOM 588 O O . CYS A 1 78 ? 12.409 3.524 -13.738 1.00 87.25 78 CYS A O 1
ATOM 590 N N . PRO A 1 79 ? 14.139 3.286 -12.304 1.00 91.50 79 PRO A N 1
ATOM 591 C CA . PRO A 1 79 ? 14.182 1.822 -12.383 1.00 91.50 79 PRO A CA 1
ATOM 592 C C . PRO A 1 79 ? 12.818 1.174 -12.152 1.00 91.50 79 PRO A C 1
ATOM 594 O O . PRO A 1 79 ? 12.423 0.250 -12.860 1.00 91.50 79 PRO A O 1
ATOM 597 N N . TYR A 1 80 ? 12.054 1.724 -11.206 1.00 93.31 80 TYR A N 1
ATOM 598 C CA . TYR A 1 80 ? 10.687 1.300 -10.942 1.00 93.31 80 TYR A CA 1
ATOM 599 C C . TYR A 1 80 ? 9.764 1.513 -12.148 1.00 93.31 80 TYR A C 1
ATOM 601 O O . TYR A 1 80 ? 8.982 0.628 -12.476 1.00 93.31 80 TYR A O 1
ATOM 609 N N . LEU A 1 81 ? 9.820 2.668 -12.820 1.00 91.69 81 LEU A N 1
ATOM 610 C CA . LEU A 1 81 ? 8.930 2.961 -13.950 1.00 91.69 81 LEU A CA 1
ATOM 611 C C . LEU A 1 81 ? 9.327 2.209 -15.215 1.00 91.69 81 LEU A C 1
ATOM 613 O O . LEU A 1 81 ? 8.448 1.830 -15.989 1.00 91.69 81 LEU A O 1
ATOM 617 N N . VAL A 1 82 ? 10.623 1.973 -15.426 1.00 93.19 82 VAL A N 1
ATOM 618 C CA . VAL A 1 82 ? 11.113 1.048 -16.456 1.00 93.19 82 VAL A CA 1
ATOM 619 C C . VAL A 1 82 ? 10.542 -0.343 -16.186 1.00 93.19 82 VAL A C 1
ATOM 621 O O . VAL A 1 82 ? 9.853 -0.902 -17.039 1.00 93.19 82 VAL A O 1
ATOM 624 N N . ARG A 1 83 ? 10.718 -0.871 -14.968 1.00 95.06 83 ARG A N 1
ATOM 625 C CA . ARG A 1 83 ? 10.221 -2.205 -14.612 1.00 95.06 83 ARG A CA 1
ATOM 62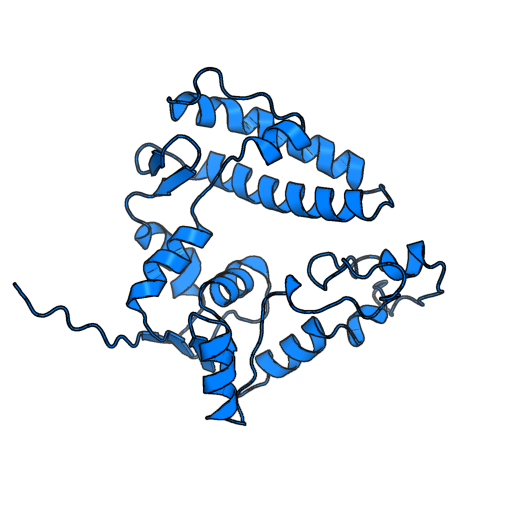6 C C . ARG A 1 83 ? 8.698 -2.301 -14.666 1.00 95.06 83 ARG A C 1
ATOM 628 O O . ARG A 1 83 ? 8.176 -3.292 -15.163 1.00 95.06 83 ARG A O 1
ATOM 635 N N . LYS A 1 84 ? 7.978 -1.258 -14.239 1.00 94.56 84 LYS A N 1
ATOM 636 C CA . LYS A 1 84 ? 6.514 -1.178 -14.332 1.00 94.56 84 LYS A CA 1
ATOM 637 C C . LYS A 1 84 ? 6.049 -1.253 -15.785 1.00 94.56 84 LYS A C 1
ATOM 639 O O . LYS A 1 84 ? 5.126 -2.005 -16.071 1.00 94.56 84 LYS A O 1
ATOM 644 N N . ARG A 1 85 ? 6.684 -0.514 -16.703 1.00 94.06 85 ARG A N 1
ATOM 645 C CA . ARG A 1 85 ? 6.370 -0.574 -18.143 1.00 94.06 85 ARG A CA 1
ATOM 646 C C . ARG A 1 85 ? 6.614 -1.966 -18.719 1.00 94.06 85 ARG A C 1
ATOM 648 O O . ARG A 1 85 ? 5.762 -2.463 -19.446 1.00 94.06 85 ARG A O 1
ATOM 655 N N . LEU A 1 86 ? 7.726 -2.607 -18.359 1.00 95.06 86 LEU A N 1
ATOM 656 C CA . LEU A 1 86 ? 7.991 -3.991 -18.758 1.00 95.06 86 LEU A CA 1
ATOM 657 C C . LEU A 1 86 ? 6.898 -4.934 -18.239 1.00 95.06 86 LEU A C 1
ATOM 659 O O . LEU A 1 86 ? 6.342 -5.700 -19.013 1.00 95.06 86 LEU A O 1
ATOM 663 N N . ALA A 1 87 ? 6.523 -4.823 -16.963 1.00 95.31 87 ALA A N 1
ATOM 664 C CA . ALA A 1 87 ? 5.505 -5.674 -16.347 1.00 95.31 87 ALA A CA 1
ATOM 665 C C . ALA A 1 87 ? 4.110 -5.467 -16.957 1.00 95.31 87 ALA A C 1
ATOM 667 O O . ALA A 1 87 ? 3.355 -6.420 -17.131 1.00 95.31 87 ALA A O 1
ATOM 668 N N . LEU A 1 88 ? 3.757 -4.232 -17.318 1.00 93.69 88 LEU A N 1
ATOM 669 C CA . LEU A 1 88 ? 2.480 -3.942 -17.971 1.00 93.69 88 LEU A CA 1
ATOM 670 C C . LEU A 1 88 ? 2.360 -4.630 -19.335 1.00 93.69 88 LEU A C 1
ATOM 672 O O . LEU A 1 88 ? 1.296 -5.177 -19.628 1.00 93.69 88 LEU A O 1
ATOM 676 N N . ASN A 1 89 ? 3.451 -4.639 -20.103 1.00 93.31 89 ASN A N 1
ATOM 677 C CA . ASN A 1 89 ? 3.525 -5.229 -21.441 1.00 93.31 89 ASN A CA 1
ATOM 678 C C . ASN A 1 89 ? 3.868 -6.728 -21.440 1.00 93.31 89 ASN A C 1
ATOM 680 O O . ASN A 1 89 ? 3.809 -7.366 -22.486 1.00 93.31 89 ASN A O 1
ATOM 684 N N . ALA A 1 90 ? 4.233 -7.296 -20.290 1.00 94.25 90 ALA A N 1
ATOM 685 C CA . ALA A 1 90 ? 4.574 -8.704 -20.178 1.00 94.25 90 ALA A CA 1
ATOM 686 C C . ALA A 1 90 ? 3.337 -9.605 -20.270 1.00 94.25 90 ALA A C 1
ATOM 688 O O . ALA A 1 90 ? 2.269 -9.296 -19.719 1.00 94.25 90 ALA A O 1
ATOM 689 N N . ASN A 1 91 ? 3.527 -10.781 -20.877 1.00 93.06 91 ASN A N 1
ATOM 690 C CA . ASN A 1 91 ? 2.532 -11.855 -20.889 1.00 93.06 91 ASN A CA 1
ATOM 691 C C . ASN A 1 91 ? 2.155 -12.264 -19.459 1.00 93.06 91 ASN A C 1
ATOM 693 O O . ASN A 1 91 ? 0.968 -12.397 -19.136 1.00 93.06 91 ASN A O 1
ATOM 697 N N . ILE A 1 92 ? 3.159 -12.377 -18.585 1.00 95.62 92 ILE A N 1
ATOM 698 C CA . ILE A 1 92 ? 3.000 -12.644 -17.158 1.00 95.62 92 ILE A CA 1
ATOM 699 C C . ILE A 1 92 ? 3.724 -11.545 -16.382 1.00 95.62 92 ILE A C 1
ATOM 701 O O . ILE A 1 92 ? 4.938 -11.401 -16.478 1.00 95.62 92 ILE A O 1
ATOM 705 N N . ALA A 1 93 ? 2.982 -10.774 -15.591 1.00 96.19 93 ALA A N 1
ATOM 706 C CA . ALA A 1 93 ? 3.587 -9.926 -14.569 1.00 96.19 93 ALA A CA 1
ATOM 707 C C . ALA A 1 93 ? 3.451 -10.625 -13.222 1.00 96.19 93 ALA A C 1
ATOM 709 O O . ALA A 1 93 ? 2.330 -10.980 -12.852 1.00 96.19 93 ALA A O 1
ATOM 710 N N . ASN A 1 94 ? 4.561 -10.801 -12.512 1.00 96.38 94 ASN A N 1
ATOM 711 C CA . ASN A 1 94 ? 4.586 -11.424 -11.197 1.00 96.38 94 ASN A CA 1
ATOM 712 C C . ASN A 1 94 ? 4.739 -10.356 -10.107 1.00 96.38 94 ASN A C 1
ATOM 714 O O . ASN A 1 94 ? 5.671 -9.554 -10.147 1.00 96.38 94 ASN A O 1
ATOM 718 N N . LEU A 1 95 ? 3.801 -10.311 -9.166 1.00 94.81 95 LEU A N 1
ATOM 719 C CA . LEU A 1 95 ? 3.745 -9.338 -8.072 1.00 94.81 95 LEU A CA 1
ATOM 720 C C . LEU A 1 95 ? 3.435 -10.073 -6.759 1.00 94.81 95 LEU A C 1
ATOM 722 O O . LEU A 1 95 ? 3.088 -11.245 -6.783 1.00 94.81 95 LEU A O 1
ATOM 726 N N . ASN A 1 96 ? 3.490 -9.412 -5.598 1.00 93.00 96 ASN A N 1
ATOM 727 C CA . ASN A 1 96 ? 2.788 -9.957 -4.419 1.00 93.00 96 ASN A CA 1
ATOM 728 C C . ASN A 1 96 ? 1.357 -9.435 -4.362 1.00 93.00 96 ASN A C 1
ATOM 730 O O . ASN A 1 96 ? 1.063 -8.359 -4.888 1.00 93.00 96 ASN A O 1
ATOM 734 N N . ALA A 1 97 ? 0.488 -10.183 -3.678 1.00 92.25 97 ALA A N 1
ATOM 735 C CA . ALA A 1 97 ? -0.921 -9.846 -3.514 1.00 92.25 97 ALA A CA 1
ATOM 736 C C . ALA A 1 97 ? -1.119 -8.435 -2.933 1.00 92.25 97 ALA A C 1
ATOM 738 O O . ALA A 1 97 ? -1.861 -7.633 -3.498 1.00 92.25 97 ALA A O 1
ATOM 739 N N . ALA A 1 98 ? -0.384 -8.085 -1.871 1.00 91.19 98 ALA A N 1
ATOM 740 C CA . ALA A 1 98 ? -0.472 -6.768 -1.235 1.00 91.19 98 ALA A CA 1
ATOM 741 C C . ALA A 1 98 ? -0.116 -5.616 -2.195 1.00 91.19 98 ALA A C 1
ATOM 743 O O . ALA A 1 98 ? -0.768 -4.571 -2.228 1.00 91.19 98 ALA A O 1
ATOM 744 N N . TYR A 1 99 ? 0.924 -5.795 -3.006 1.00 92.56 99 TYR A N 1
ATOM 745 C CA . TYR A 1 99 ? 1.361 -4.794 -3.963 1.00 92.56 99 TYR A CA 1
ATOM 746 C C . TYR A 1 99 ? 0.432 -4.727 -5.173 1.00 92.56 99 TYR A C 1
ATOM 748 O O . TYR A 1 99 ? 0.123 -3.616 -5.603 1.00 92.56 99 TYR A O 1
ATOM 756 N N . LEU A 1 100 ? -0.071 -5.867 -5.666 1.00 93.38 100 LEU A N 1
ATOM 757 C CA . LEU A 1 100 ? -1.092 -5.902 -6.711 1.00 93.38 100 LEU A CA 1
ATOM 758 C C . LEU A 1 100 ? -2.337 -5.123 -6.260 1.00 93.38 100 LEU A C 1
ATOM 760 O O . LEU A 1 100 ? -2.733 -4.181 -6.945 1.00 93.38 100 LEU A O 1
ATOM 764 N N . LEU A 1 101 ? -2.880 -5.416 -5.072 1.00 93.25 101 LEU A N 1
ATOM 765 C CA . LEU A 1 101 ? -3.985 -4.656 -4.468 1.00 93.25 101 LEU A CA 1
ATOM 766 C C . LEU A 1 101 ? -3.684 -3.155 -4.430 1.00 93.25 101 LEU A C 1
ATOM 768 O O . LEU A 1 101 ? -4.494 -2.344 -4.882 1.00 93.25 101 LEU A O 1
ATOM 772 N N . ARG A 1 102 ? -2.491 -2.765 -3.960 1.00 91.19 102 ARG A N 1
ATOM 773 C CA . ARG A 1 102 ? -2.089 -1.353 -3.892 1.00 91.19 102 ARG A CA 1
ATOM 774 C C . ARG A 1 102 ? -2.084 -0.687 -5.270 1.00 91.19 102 ARG A C 1
ATOM 776 O O . ARG A 1 102 ? -2.547 0.448 -5.388 1.00 91.19 102 ARG A O 1
ATOM 783 N N . VAL A 1 103 ? -1.550 -1.331 -6.311 1.00 91.12 103 VAL A N 1
ATOM 784 C CA . VAL A 1 103 ? -1.473 -0.709 -7.646 1.00 91.12 103 VAL A CA 1
ATOM 785 C C . VAL A 1 103 ? -2.805 -0.694 -8.383 1.00 91.12 103 VAL A C 1
ATOM 787 O O . VAL A 1 103 ? -3.057 0.279 -9.092 1.00 91.12 103 VAL A O 1
ATOM 790 N N . MET A 1 104 ? -3.654 -1.703 -8.185 1.00 92.19 104 MET A N 1
ATOM 791 C CA . MET A 1 104 ? -5.004 -1.751 -8.755 1.00 92.19 104 MET A CA 1
ATOM 792 C C . MET A 1 104 ? -5.891 -0.645 -8.179 1.00 92.19 104 MET A C 1
ATOM 794 O O . MET A 1 104 ? -6.583 0.035 -8.930 1.00 92.19 104 MET A O 1
ATOM 798 N N . ASN A 1 105 ? -5.792 -0.406 -6.868 1.00 91.56 105 ASN A N 1
ATOM 799 C CA . ASN A 1 105 ? -6.621 0.580 -6.176 1.00 91.56 105 ASN A CA 1
ATOM 800 C C . ASN A 1 105 ? -6.075 2.015 -6.246 1.00 91.56 105 ASN A C 1
ATOM 802 O O . ASN A 1 105 ? -6.853 2.965 -6.249 1.00 91.56 105 ASN A O 1
ATOM 806 N N . TYR A 1 106 ? -4.747 2.196 -6.281 1.00 87.69 106 TYR A N 1
ATOM 807 C CA . TYR A 1 106 ? -4.134 3.525 -6.102 1.00 87.69 106 TYR A CA 1
ATOM 808 C C . TYR A 1 106 ? -3.014 3.871 -7.093 1.00 87.69 106 TYR A C 1
ATOM 810 O O . TYR A 1 106 ? -2.599 5.025 -7.166 1.00 87.69 106 TYR A O 1
ATOM 818 N N . GLY A 1 107 ? -2.454 2.892 -7.811 1.00 78.69 107 GLY A N 1
ATOM 819 C CA . GLY A 1 107 ? -1.216 3.063 -8.588 1.00 78.69 107 GLY A CA 1
ATOM 820 C C . GLY A 1 107 ? -1.389 3.160 -10.106 1.00 78.69 107 GLY A C 1
ATOM 821 O O . GLY A 1 107 ? -0.423 3.526 -10.786 1.00 78.69 107 GLY A O 1
ATOM 822 N N . GLY A 1 108 ? -2.571 2.812 -10.624 1.00 81.62 108 GLY A N 1
ATOM 823 C CA . GLY A 1 108 ? -2.943 2.860 -12.041 1.00 81.62 108 GLY A CA 1
ATOM 824 C C . GLY A 1 108 ? -2.225 1.838 -12.938 1.00 81.62 108 GLY A C 1
ATOM 825 O O . GLY A 1 108 ? -1.118 1.372 -12.641 1.00 81.62 108 GLY A O 1
ATOM 826 N N . GLY A 1 109 ? -2.843 1.515 -14.077 1.00 84.00 109 GLY A N 1
ATOM 827 C CA . GLY A 1 109 ? -2.285 0.671 -15.148 1.00 84.00 109 GLY A CA 1
ATOM 828 C C . GLY A 1 109 ? -2.458 -0.840 -14.960 1.00 84.00 109 GLY A C 1
ATOM 829 O O . GLY A 1 109 ? -2.365 -1.584 -15.926 1.00 84.00 109 GLY A O 1
ATOM 830 N N . PHE A 1 110 ? -2.750 -1.302 -13.746 1.00 88.88 110 PHE A N 1
ATOM 831 C CA . PHE A 1 110 ? -3.034 -2.712 -13.454 1.00 88.88 110 PHE A CA 1
ATOM 832 C C . PHE A 1 110 ? -4.532 -2.979 -13.273 1.00 88.88 110 PHE A C 1
ATOM 834 O O . PHE A 1 110 ? -4.890 -3.924 -12.602 1.00 88.88 110 PHE A O 1
ATOM 841 N N . SER A 1 111 ? -5.413 -2.144 -13.818 1.00 90.06 111 SER A N 1
ATOM 842 C CA . SER A 1 111 ? -6.863 -2.353 -13.783 1.00 90.06 111 SER A CA 1
ATOM 843 C C . SER A 1 111 ? -7.486 -1.675 -15.008 1.00 90.06 111 SER A C 1
ATOM 845 O O . SER A 1 111 ? -7.111 -0.529 -15.278 1.00 90.06 111 SER A O 1
ATOM 847 N N . PRO A 1 112 ? -8.431 -2.318 -15.718 1.00 89.88 112 PRO A N 1
ATOM 848 C CA . PRO A 1 112 ? -8.853 -3.717 -15.558 1.00 89.88 112 PRO A CA 1
ATOM 849 C C . PRO A 1 112 ? -7.786 -4.722 -16.043 1.00 89.88 112 PRO A C 1
ATOM 851 O O . PRO A 1 112 ? -6.901 -4.375 -16.829 1.00 89.88 112 PRO A O 1
ATOM 854 N N . ILE A 1 113 ? -7.851 -5.966 -15.559 1.00 91.75 113 ILE A N 1
ATOM 855 C CA . ILE A 1 113 ? -6.957 -7.072 -15.939 1.00 91.75 113 ILE A CA 1
ATOM 856 C C . ILE A 1 113 ? -7.781 -8.219 -16.554 1.00 91.75 113 ILE A C 1
ATOM 858 O O . ILE A 1 113 ? -8.714 -8.689 -15.913 1.00 91.75 113 ILE A O 1
ATOM 862 N N . PRO A 1 114 ? -7.382 -8.791 -17.706 1.00 93.25 114 PRO A N 1
ATOM 863 C CA . PRO A 1 114 ? -8.104 -9.927 -18.293 1.00 93.25 114 PRO A CA 1
ATOM 864 C C . PRO A 1 114 ? -8.129 -11.199 -17.427 1.00 93.25 114 PRO A C 1
ATOM 866 O O . PRO A 1 114 ? -9.098 -11.951 -17.431 1.00 93.25 114 PRO A O 1
ATOM 869 N N . LEU A 1 115 ? -7.030 -11.472 -16.714 1.00 95.19 115 LEU A N 1
ATOM 870 C CA . LEU A 1 115 ? -6.886 -12.606 -15.801 1.00 95.19 115 LEU A CA 1
ATOM 871 C C . LEU A 1 115 ? -5.920 -12.262 -14.663 1.00 95.19 115 LEU A C 1
ATOM 873 O O . LEU A 1 115 ? -4.745 -11.951 -14.922 1.00 95.19 115 LEU A O 1
ATOM 877 N N . ALA A 1 116 ? -6.414 -12.367 -13.430 1.00 95.12 116 ALA A N 1
ATOM 878 C CA . ALA A 1 116 ? -5.616 -12.363 -12.211 1.00 95.12 116 ALA A CA 1
ATOM 879 C C . ALA A 1 116 ? -5.533 -13.784 -11.629 1.00 95.12 116 ALA A C 1
ATOM 881 O O . ALA A 1 116 ? -6.555 -14.420 -11.376 1.00 95.12 116 ALA A O 1
ATOM 882 N N . THR A 1 117 ? -4.313 -14.270 -11.425 1.00 95.56 117 THR A N 1
ATOM 883 C CA . THR A 1 117 ? -4.021 -15.572 -10.825 1.00 95.56 117 THR A CA 1
ATOM 884 C C . THR A 1 117 ? -3.393 -15.348 -9.461 1.00 95.56 117 THR A C 1
ATOM 886 O O . THR A 1 117 ? -2.349 -14.701 -9.363 1.00 95.56 117 THR A O 1
ATOM 889 N N . PHE A 1 118 ? -4.021 -15.890 -8.427 1.00 94.06 118 PHE A N 1
ATOM 890 C CA . PHE A 1 118 ? -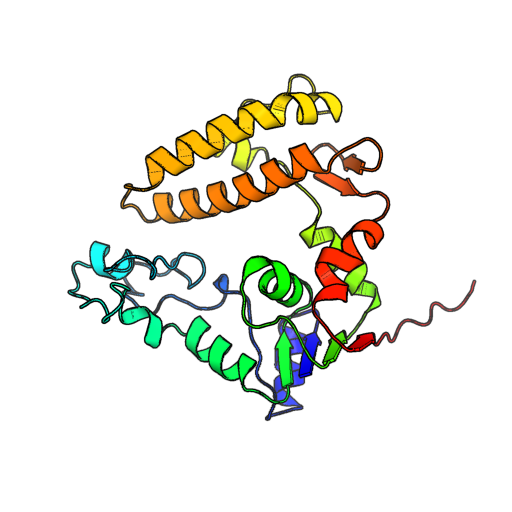3.562 -15.794 -7.054 1.00 94.06 118 PHE A CA 1
ATOM 891 C C . PHE A 1 118 ? -3.084 -17.159 -6.582 1.00 94.06 118 PHE A C 1
ATOM 893 O O . PHE A 1 118 ? -3.900 -18.053 -6.363 1.00 94.06 118 PHE A O 1
ATOM 900 N N . ASP A 1 119 ? -1.770 -17.311 -6.457 1.00 92.44 119 ASP A N 1
ATOM 901 C CA . ASP A 1 119 ? -1.185 -18.456 -5.768 1.00 92.44 119 ASP A CA 1
ATOM 902 C C . ASP A 1 119 ? -1.456 -18.368 -4.264 1.00 92.44 119 ASP A C 1
ATOM 904 O O . ASP A 1 119 ? -1.599 -17.257 -3.744 1.00 92.44 119 ASP A O 1
ATOM 908 N N . GLU A 1 120 ? -1.528 -19.511 -3.576 1.00 90.25 120 GLU A N 1
ATOM 909 C CA . GLU A 1 120 ? -1.815 -19.596 -2.132 1.00 90.25 120 GLU A CA 1
ATOM 910 C C . GLU A 1 120 ? -2.991 -18.671 -1.721 1.00 90.25 120 GLU A C 1
ATOM 912 O O . GLU A 1 120 ? -2.886 -17.797 -0.854 1.00 90.25 120 GLU A O 1
ATOM 917 N N . PHE A 1 121 ? -4.118 -18.795 -2.423 1.00 91.06 121 PHE A N 1
ATOM 918 C CA . PHE A 1 121 ? -5.275 -17.905 -2.328 1.00 91.06 121 PHE A CA 1
ATOM 919 C C . PHE A 1 121 ? -5.866 -17.796 -0.915 1.00 91.06 121 PHE A C 1
ATOM 921 O O . PHE A 1 121 ? -6.487 -16.784 -0.592 1.00 91.06 121 PHE A O 1
ATOM 928 N N . GLU A 1 122 ? -5.621 -18.770 -0.041 1.00 90.12 122 GLU A N 1
ATOM 929 C CA . GLU A 1 122 ? -5.940 -18.702 1.386 1.00 90.12 122 GLU A CA 1
ATOM 930 C C . GLU A 1 122 ? -5.331 -17.471 2.088 1.00 90.12 122 GLU A C 1
ATOM 932 O O . GLU A 1 122 ? -5.917 -16.945 3.032 1.00 90.12 122 GLU A O 1
ATOM 937 N N . LEU A 1 123 ? -4.201 -16.939 1.606 1.00 90.56 123 LEU A N 1
ATOM 938 C CA . LEU A 1 123 ? -3.570 -15.734 2.158 1.00 90.56 123 LEU A CA 1
ATOM 939 C C . LEU A 1 123 ? -4.153 -14.430 1.590 1.00 90.56 123 LEU A C 1
ATOM 941 O O . LEU A 1 123 ? -3.838 -13.339 2.080 1.00 90.56 123 LEU A O 1
ATOM 945 N N . MET A 1 124 ? -5.026 -14.511 0.581 1.00 91.56 124 MET A N 1
ATOM 946 C CA . MET A 1 124 ? -5.636 -13.342 -0.054 1.00 91.56 124 MET A CA 1
ATOM 947 C C . MET A 1 124 ? -6.542 -12.574 0.913 1.00 91.56 124 MET A C 1
ATOM 949 O O . MET A 1 124 ? -6.586 -11.344 0.861 1.00 91.56 124 MET A O 1
ATOM 953 N N . GLU A 1 125 ? -7.211 -13.275 1.835 1.00 92.06 125 GLU A N 1
ATOM 954 C CA . GLU A 1 125 ? -8.008 -12.645 2.892 1.00 92.06 125 GLU A CA 1
ATOM 955 C C . GLU A 1 125 ? -7.136 -11.736 3.765 1.00 92.06 125 GLU A C 1
ATOM 957 O O . GLU A 1 125 ? -7.472 -10.571 3.978 1.00 92.06 125 GLU A O 1
ATOM 962 N N . GLY A 1 126 ? -5.969 -12.227 4.192 1.00 93.06 126 GLY A N 1
ATOM 963 C CA . GLY A 1 126 ? -5.001 -11.450 4.964 1.00 93.06 126 GLY A CA 1
ATOM 964 C C . GLY A 1 126 ? -4.434 -10.262 4.182 1.00 93.06 126 GLY A C 1
ATOM 965 O O . GLY A 1 126 ? -4.302 -9.168 4.731 1.00 93.06 126 GLY A O 1
ATOM 966 N N . ALA A 1 127 ? -4.149 -10.435 2.888 1.00 93.56 127 ALA A N 1
ATOM 967 C CA . ALA A 1 127 ? -3.674 -9.348 2.027 1.00 93.56 127 ALA A CA 1
ATOM 968 C C . ALA A 1 127 ? -4.733 -8.246 1.838 1.00 93.56 127 ALA A C 1
ATOM 970 O O . ALA A 1 127 ? -4.412 -7.051 1.873 1.00 93.56 127 ALA A O 1
ATOM 971 N N . LEU A 1 128 ? -5.999 -8.637 1.666 1.00 95.12 128 LEU A N 1
ATOM 972 C CA . LEU A 1 128 ? -7.118 -7.704 1.590 1.00 95.12 128 LEU A CA 1
ATOM 973 C C . LEU A 1 128 ? -7.334 -7.008 2.938 1.00 95.12 128 LEU A C 1
ATOM 975 O O . LEU A 1 128 ? -7.451 -5.785 2.976 1.00 95.12 128 LEU A O 1
ATOM 979 N N . LEU A 1 129 ? -7.300 -7.754 4.043 1.00 95.06 129 LEU A N 1
ATOM 980 C CA . LEU A 1 129 ? -7.431 -7.207 5.391 1.00 95.06 129 LEU A CA 1
ATOM 981 C C . LEU A 1 129 ? -6.337 -6.177 5.680 1.00 95.06 129 LEU A C 1
ATOM 983 O O . LEU A 1 129 ? -6.657 -5.077 6.112 1.00 95.06 129 LEU A O 1
ATOM 987 N N . GLY A 1 130 ? -5.080 -6.469 5.333 1.00 92.94 130 GLY A N 1
ATOM 988 C CA . GLY A 1 130 ? -3.952 -5.540 5.462 1.00 92.94 130 GLY A CA 1
ATOM 989 C C . GLY A 1 130 ? -4.082 -4.260 4.621 1.00 92.94 130 GLY A C 1
ATOM 990 O O . GLY A 1 130 ? -3.442 -3.253 4.915 1.00 92.94 130 GLY A O 1
ATOM 991 N N . THR A 1 131 ? -4.918 -4.274 3.578 1.00 90.88 131 THR A N 1
ATOM 992 C CA . THR A 1 131 ? -5.228 -3.081 2.769 1.00 90.88 131 THR A CA 1
ATOM 993 C C . THR A 1 131 ? -6.295 -2.202 3.428 1.00 90.88 131 THR A C 1
ATOM 995 O O . THR A 1 131 ? -6.301 -0.988 3.223 1.00 90.88 131 THR A O 1
ATOM 998 N N . ILE A 1 132 ? -7.191 -2.811 4.208 1.00 94.50 132 ILE A N 1
ATOM 999 C CA . ILE A 1 132 ? -8.379 -2.175 4.788 1.00 94.50 132 ILE A CA 1
ATOM 1000 C C . ILE A 1 132 ? -8.175 -1.787 6.257 1.00 94.50 132 ILE A C 1
ATOM 1002 O O . ILE A 1 132 ? -8.755 -0.803 6.713 1.00 94.50 132 ILE A O 1
ATOM 1006 N N . GLU A 1 133 ? -7.363 -2.535 7.004 1.00 95.62 133 GLU A N 1
ATOM 1007 C CA . GLU A 1 133 ? -7.108 -2.269 8.416 1.00 95.62 133 GLU A CA 1
ATOM 1008 C C . GLU A 1 133 ? -6.424 -0.916 8.635 1.00 95.62 133 GLU A C 1
ATOM 1010 O O . GLU A 1 133 ? -5.648 -0.416 7.813 1.00 95.62 133 GLU A O 1
ATOM 1015 N N . ILE A 1 134 ? -6.721 -0.304 9.780 1.00 95.50 134 ILE A N 1
ATOM 1016 C CA . ILE A 1 134 ? -6.192 1.011 10.130 1.00 95.50 134 ILE A CA 1
ATOM 1017 C C . ILE A 1 134 ? -5.546 0.937 11.499 1.00 95.50 134 ILE A C 1
ATOM 1019 O O . ILE A 1 134 ? -6.212 0.693 12.503 1.00 95.50 134 ILE A O 1
ATOM 1023 N N . THR A 1 135 ? -4.247 1.218 11.527 1.00 94.69 135 THR A N 1
ATOM 1024 C CA . THR A 1 135 ? -3.455 1.267 12.755 1.00 94.69 135 THR A CA 1
ATOM 1025 C C . THR A 1 135 ? -3.034 2.695 13.080 1.00 94.69 135 THR A C 1
ATOM 1027 O O . THR A 1 135 ? -2.503 3.438 12.237 1.00 94.69 135 THR A O 1
ATOM 1030 N N . PHE A 1 136 ? -3.215 3.060 14.344 1.00 93.44 136 PHE A N 1
ATOM 1031 C CA . PHE A 1 136 ? -2.713 4.291 14.935 1.00 93.44 136 PHE A CA 1
ATOM 1032 C C . PHE A 1 136 ? -1.535 3.980 15.854 1.00 93.44 136 PHE A C 1
ATOM 1034 O O . PHE A 1 136 ? -1.704 3.447 16.945 1.00 93.44 136 PHE A O 1
ATOM 1041 N N . THR A 1 137 ? -0.323 4.311 15.416 1.00 92.50 137 THR A N 1
ATOM 1042 C CA . THR A 1 137 ? 0.881 4.084 16.220 1.00 92.50 137 THR A CA 1
ATOM 1043 C C . THR A 1 137 ? 1.206 5.309 17.068 1.00 92.50 137 THR A C 1
ATOM 1045 O O . THR A 1 137 ? 1.139 6.439 16.574 1.00 92.50 137 THR A O 1
ATOM 1048 N N . ASP A 1 138 ? 1.628 5.092 18.319 1.00 91.94 138 ASP A N 1
ATOM 1049 C CA . ASP A 1 138 ? 2.095 6.169 19.209 1.00 91.94 138 ASP A CA 1
ATOM 1050 C C . ASP A 1 138 ? 3.209 6.985 18.545 1.00 91.94 138 ASP A C 1
ATOM 1052 O O . ASP A 1 138 ? 3.142 8.207 18.495 1.00 91.94 138 ASP A O 1
ATOM 1056 N N . ARG A 1 139 ? 4.143 6.305 17.871 1.00 93.00 139 ARG A N 1
ATOM 1057 C CA . ARG A 1 139 ? 5.227 6.944 17.113 1.00 93.00 139 ARG A CA 1
ATOM 1058 C C . ARG A 1 139 ? 4.735 7.950 16.071 1.00 93.00 139 ARG A C 1
ATOM 1060 O O . ARG A 1 139 ? 5.348 8.999 15.899 1.00 93.00 139 ARG A O 1
ATOM 1067 N N . PHE A 1 140 ? 3.669 7.629 15.333 1.00 91.69 140 PHE A N 1
ATOM 1068 C CA . PHE A 1 140 ? 3.110 8.550 14.342 1.00 91.69 140 PHE A CA 1
ATOM 1069 C C . PHE A 1 140 ? 2.405 9.720 15.032 1.00 91.69 140 PHE A C 1
ATOM 1071 O O . PHE A 1 140 ? 2.573 10.868 14.620 1.00 91.69 140 PHE A O 1
ATOM 1078 N N . MET A 1 141 ? 1.632 9.429 16.082 1.00 93.06 141 MET A N 1
ATOM 1079 C CA . MET A 1 141 ? 0.910 10.448 16.837 1.00 93.06 141 MET A CA 1
ATOM 1080 C C . MET A 1 141 ? 1.869 11.456 17.476 1.00 93.06 141 MET A C 1
ATOM 1082 O O . MET A 1 141 ? 1.706 12.656 17.276 1.00 93.06 141 MET A O 1
ATOM 1086 N N . GLU A 1 142 ? 2.919 10.984 18.141 1.00 93.88 142 GLU A N 1
ATOM 1087 C CA . GLU A 1 142 ? 3.971 11.816 18.729 1.00 93.88 142 GLU A CA 1
ATOM 1088 C C . GLU A 1 142 ? 4.702 12.635 17.664 1.00 93.88 142 GLU A C 1
ATOM 1090 O O . GLU A 1 142 ? 4.811 13.854 17.794 1.00 93.88 142 GLU A O 1
ATOM 1095 N N . LYS A 1 143 ? 5.135 11.992 16.568 1.00 93.12 143 LYS A N 1
ATOM 1096 C CA . LYS A 1 143 ? 5.878 12.658 15.488 1.00 93.12 143 LYS A CA 1
ATOM 1097 C C . LYS A 1 143 ? 5.111 13.840 14.889 1.00 93.12 143 LYS A C 1
ATOM 1099 O O . LYS A 1 143 ? 5.719 14.856 14.563 1.00 93.12 143 LYS A O 1
ATOM 1104 N N . PHE A 1 144 ? 3.796 13.710 14.716 1.00 92.94 144 PHE A N 1
ATOM 1105 C CA . PHE A 1 144 ? 2.973 14.726 14.052 1.00 92.94 144 PHE A CA 1
ATOM 1106 C C . PHE A 1 144 ? 2.116 15.564 15.009 1.00 92.94 144 PHE A C 1
ATOM 1108 O O . PHE A 1 144 ? 1.346 16.412 14.553 1.00 92.94 144 PHE A O 1
ATOM 1115 N N . GLY A 1 145 ? 2.279 15.382 16.323 1.00 91.75 145 GLY A N 1
ATOM 1116 C CA . GLY A 1 145 ? 1.548 16.133 17.345 1.00 91.75 145 GLY A CA 1
ATOM 1117 C C . GLY A 1 145 ? 0.052 15.813 17.383 1.00 91.75 145 GLY A C 1
ATOM 1118 O O . GLY A 1 145 ? -0.761 16.690 17.673 1.00 91.75 145 GLY A O 1
ATOM 1119 N N . LEU A 1 146 ? -0.332 14.575 17.066 1.00 93.88 146 LEU A N 1
ATOM 1120 C CA . LEU A 1 146 ? -1.704 14.111 17.228 1.00 93.88 146 LEU A CA 1
ATOM 1121 C C . LEU A 1 146 ? -1.943 13.779 18.698 1.00 93.88 146 LEU A C 1
ATOM 1123 O O . LEU A 1 146 ? -1.432 12.791 19.219 1.00 93.88 146 LEU A O 1
ATOM 1127 N N . LEU A 1 147 ? -2.740 14.608 19.369 1.00 92.62 147 LEU A N 1
ATOM 1128 C CA . LEU A 1 147 ? -3.114 14.349 20.755 1.00 92.62 147 LEU A CA 1
ATOM 1129 C C . LEU A 1 147 ? -3.881 13.021 20.853 1.00 92.62 147 LEU A C 1
ATOM 1131 O O . LEU A 1 147 ? -4.823 12.829 20.071 1.00 92.62 147 LEU A O 1
ATOM 1135 N N . PRO A 1 148 ? -3.523 12.137 21.801 1.00 91.81 148 PRO A N 1
ATOM 1136 C CA . PRO A 1 148 ? -4.183 10.849 21.963 1.00 91.81 148 PRO A CA 1
ATOM 1137 C C . PRO A 1 148 ? -5.675 11.025 22.294 1.00 91.81 148 PRO A C 1
ATOM 1139 O O . PRO A 1 148 ? -6.086 12.081 22.786 1.00 91.81 148 PRO A O 1
ATOM 1142 N N . PRO A 1 149 ? -6.504 9.998 22.043 1.00 93.06 149 PRO A N 1
ATOM 1143 C CA . PRO A 1 149 ? -7.911 10.042 22.418 1.00 93.06 149 PRO A CA 1
ATOM 1144 C C . PRO A 1 149 ? -8.069 10.047 23.947 1.00 93.06 149 PRO A C 1
ATOM 1146 O O . PRO A 1 149 ? -7.194 9.575 24.675 1.00 93.06 149 PRO A O 1
ATOM 1149 N N . LYS A 1 150 ? -9.222 10.528 24.436 1.00 91.25 150 LYS A N 1
ATOM 1150 C CA . LYS A 1 150 ? -9.537 10.590 25.878 1.00 91.25 150 LYS A CA 1
ATOM 1151 C C . LYS A 1 150 ? -9.415 9.223 26.562 1.00 91.25 150 LYS A C 1
ATOM 1153 O O . LYS A 1 150 ? -8.892 9.132 27.668 1.00 91.25 150 LYS A O 1
ATOM 1158 N N . TYR A 1 151 ? -9.884 8.171 25.893 1.00 92.75 151 TYR A N 1
ATOM 1159 C CA . TYR A 1 151 ? -9.741 6.788 26.335 1.00 92.75 151 TYR A CA 1
ATOM 1160 C C . TYR A 1 151 ? -9.124 5.956 25.212 1.00 92.75 151 TYR A C 1
ATOM 1162 O O . TYR A 1 151 ? -9.732 5.777 24.162 1.00 92.75 151 TYR A O 1
ATOM 1170 N N . ARG A 1 152 ? -7.926 5.405 25.436 1.00 91.25 152 ARG A N 1
ATOM 1171 C CA . ARG A 1 152 ? -7.249 4.548 24.445 1.00 91.25 152 ARG A CA 1
ATOM 1172 C C . ARG A 1 152 ? -7.946 3.201 24.247 1.00 91.25 152 ARG A C 1
ATOM 1174 O O . ARG A 1 152 ? -7.863 2.629 23.173 1.00 91.25 152 ARG A O 1
ATOM 1181 N N . THR A 1 153 ? -8.664 2.718 25.255 1.00 91.19 153 THR A N 1
ATOM 1182 C CA . THR A 1 153 ? -9.334 1.409 25.238 1.00 91.19 153 THR A CA 1
ATOM 1183 C C . THR A 1 153 ? -10.743 1.435 24.646 1.00 91.19 153 THR A C 1
ATOM 1185 O O . THR A 1 153 ? -11.324 0.372 24.456 1.00 91.19 153 THR A O 1
ATOM 1188 N N . LYS A 1 154 ? -11.308 2.617 24.359 1.00 93.25 154 LYS A N 1
ATOM 1189 C CA . LYS A 1 154 ? -12.680 2.751 23.849 1.00 93.25 154 LYS A CA 1
ATOM 1190 C C . LYS A 1 154 ? -12.678 3.157 22.377 1.00 93.25 154 LYS A C 1
ATOM 1192 O O . LYS A 1 154 ? -12.229 4.271 22.100 1.00 93.25 154 LYS A O 1
ATOM 1197 N N . PRO A 1 155 ? -13.192 2.334 21.446 1.00 93.88 155 PRO A N 1
ATOM 1198 C CA . PRO A 1 155 ? -13.192 2.657 20.018 1.00 93.88 155 PRO A CA 1
ATOM 1199 C C . PRO A 1 155 ? -13.922 3.972 19.696 1.00 93.88 155 PRO A C 1
ATOM 1201 O O . PRO A 1 155 ? -13.486 4.719 18.821 1.00 93.88 155 PRO A O 1
ATOM 1204 N N . GLU A 1 156 ? -14.969 4.323 20.448 1.00 94.69 156 GLU A N 1
ATOM 1205 C CA . GLU A 1 156 ? -15.715 5.588 20.328 1.00 94.69 156 GLU A CA 1
ATOM 1206 C C . GLU A 1 156 ? -14.794 6.798 20.479 1.00 94.69 156 GLU A C 1
ATOM 1208 O O . GLU A 1 156 ? -14.862 7.736 19.692 1.00 94.69 156 GLU A O 1
ATOM 1213 N N . SER A 1 157 ? -13.865 6.750 21.437 1.00 95.00 157 SER A N 1
ATOM 1214 C CA . SER A 1 157 ? -12.937 7.855 21.684 1.00 95.00 157 SER A CA 1
ATOM 1215 C C . SER A 1 157 ? -11.951 8.077 20.535 1.00 95.00 157 SER A C 1
ATOM 1217 O O . SER A 1 157 ? -11.467 9.193 20.370 1.00 95.00 157 SER A O 1
ATOM 1219 N N . TRP A 1 158 ? -11.661 7.054 19.725 1.00 95.19 158 TRP A N 1
ATOM 1220 C CA . TRP A 1 158 ? -10.878 7.208 18.493 1.00 95.19 158 TRP A CA 1
ATOM 1221 C C . TRP A 1 158 ? -11.739 7.777 17.361 1.00 95.19 158 TRP A C 1
ATOM 1223 O O . TRP A 1 158 ? -11.291 8.684 16.659 1.00 95.19 158 TRP A O 1
ATOM 1233 N N . ARG A 1 159 ? -12.983 7.290 17.219 1.00 94.69 159 ARG A N 1
ATOM 1234 C CA . ARG A 1 159 ? -13.971 7.788 16.241 1.00 94.69 159 ARG A CA 1
ATOM 1235 C C . ARG A 1 159 ? -14.234 9.282 16.411 1.00 94.69 159 ARG A C 1
ATOM 1237 O O . ARG A 1 159 ? -14.137 10.031 15.443 1.00 94.69 159 ARG A O 1
ATOM 1244 N N . GLU A 1 160 ? -14.464 9.725 17.643 1.00 95.31 160 GLU A N 1
ATOM 1245 C CA . GLU A 1 160 ? -14.668 11.137 17.988 1.00 95.31 160 GLU A CA 1
ATOM 1246 C C . GLU A 1 160 ? -13.444 12.007 17.665 1.00 95.31 160 GLU A C 1
ATOM 1248 O O . GLU A 1 160 ? -13.586 13.161 17.264 1.00 95.31 160 GLU A O 1
ATOM 1253 N N . ARG A 1 161 ? -12.229 11.461 17.816 1.00 95.19 161 ARG A N 1
ATOM 1254 C CA . ARG A 1 161 ? -10.976 12.211 17.646 1.00 95.19 161 ARG A CA 1
ATOM 1255 C C . ARG A 1 161 ? -10.511 12.308 16.193 1.00 95.19 161 ARG A C 1
ATOM 1257 O O . ARG A 1 161 ? -9.834 13.272 15.829 1.00 95.19 161 ARG A O 1
ATOM 1264 N N . ALA A 1 162 ? -10.866 11.340 15.352 1.00 95.88 162 ALA A N 1
ATOM 1265 C CA . ALA A 1 162 ? -10.370 11.247 13.981 1.00 95.88 162 ALA A CA 1
ATOM 1266 C C . ALA A 1 162 ? -10.615 12.495 13.106 1.00 95.88 162 ALA A C 1
ATOM 1268 O O . ALA A 1 162 ? -9.687 12.874 12.384 1.00 95.88 162 ALA A O 1
ATOM 1269 N N . PRO A 1 163 ? -11.768 13.196 13.175 1.00 96.94 163 PRO A N 1
ATOM 1270 C CA . PRO A 1 163 ? -11.967 14.437 12.424 1.00 96.94 163 PRO A CA 1
ATOM 1271 C C . PRO A 1 163 ? -10.985 15.551 12.810 1.00 96.94 163 PRO A C 1
ATOM 1273 O O . PRO A 1 163 ? -10.545 16.314 11.950 1.00 96.94 163 PRO A O 1
ATOM 1276 N N . GLU A 1 164 ? -10.605 15.650 14.086 1.00 96.38 164 GLU A N 1
ATOM 1277 C CA . GLU A 1 164 ? -9.591 16.612 14.532 1.00 96.38 164 GLU A CA 1
ATOM 1278 C C . GLU A 1 164 ? -8.197 16.224 14.038 1.00 96.38 164 GLU A C 1
ATOM 1280 O O . GLU A 1 164 ? -7.462 17.077 13.540 1.00 96.38 164 GLU A O 1
ATOM 1285 N N . TRP A 1 165 ? -7.843 14.938 14.105 1.00 96.81 165 TRP A N 1
ATOM 1286 C CA . TRP A 1 165 ? -6.580 14.455 13.544 1.00 96.81 165 TRP A CA 1
ATOM 1287 C C . TRP A 1 165 ? -6.478 14.708 12.047 1.00 96.81 165 TRP A C 1
ATOM 1289 O O . TRP A 1 165 ? -5.414 15.110 11.582 1.00 96.81 165 TRP A O 1
ATOM 1299 N N . LEU A 1 166 ? -7.570 14.531 11.297 1.00 97.38 166 LEU A N 1
ATOM 1300 C CA . LEU A 1 166 ? -7.597 14.824 9.867 1.00 97.38 166 LEU A CA 1
ATOM 1301 C C . LEU A 1 166 ? -7.259 16.297 9.602 1.00 97.38 166 LEU A C 1
ATOM 1303 O O . LEU A 1 166 ? -6.393 16.566 8.773 1.00 97.38 166 LEU A O 1
ATOM 1307 N N . LYS A 1 167 ? -7.843 17.234 10.362 1.00 97.06 167 LYS A N 1
ATOM 1308 C CA . LYS A 1 167 ? -7.518 18.668 10.253 1.00 97.06 167 LYS A CA 1
ATOM 1309 C C . LYS A 1 167 ? -6.040 18.945 10.527 1.00 97.06 167 LYS A C 1
ATOM 1311 O O . LYS A 1 167 ? -5.409 19.678 9.769 1.00 97.06 167 LYS A O 1
ATOM 1316 N N . VAL A 1 168 ? -5.473 18.346 11.578 1.00 96.56 168 VAL A N 1
ATOM 1317 C CA . VAL A 1 168 ? -4.045 18.506 11.906 1.00 96.56 168 VAL A CA 1
ATOM 1318 C C . VAL A 1 168 ? -3.168 17.954 10.782 1.00 96.56 168 VAL A C 1
ATOM 1320 O O . VAL A 1 168 ? -2.243 18.630 10.335 1.00 96.56 168 VAL A O 1
ATOM 1323 N N . VAL A 1 169 ? -3.474 16.757 10.277 1.00 96.75 169 VAL A N 1
ATOM 1324 C CA . VAL A 1 169 ? -2.743 16.137 9.163 1.00 96.75 169 VAL A CA 1
ATOM 1325 C C . VAL A 1 169 ? -2.801 17.014 7.910 1.00 96.75 169 VAL A C 1
ATOM 1327 O O . VAL A 1 169 ? -1.770 17.239 7.283 1.00 96.75 169 VAL A O 1
ATOM 1330 N N . GLU A 1 170 ? -3.965 17.561 7.562 1.00 96.56 170 GLU A N 1
ATOM 1331 C CA . GLU A 1 170 ? -4.122 18.455 6.408 1.00 96.56 170 GLU A CA 1
ATOM 1332 C C . GLU A 1 170 ? -3.335 19.759 6.560 1.00 96.56 170 GLU A C 1
ATOM 1334 O O . GLU A 1 170 ? -2.659 20.183 5.622 1.00 96.56 170 GLU A O 1
ATOM 1339 N N . GLN A 1 171 ? -3.346 20.362 7.750 1.00 95.12 171 GLN A N 1
ATOM 1340 C CA . GLN A 1 171 ? -2.529 21.540 8.042 1.00 95.12 171 GLN A C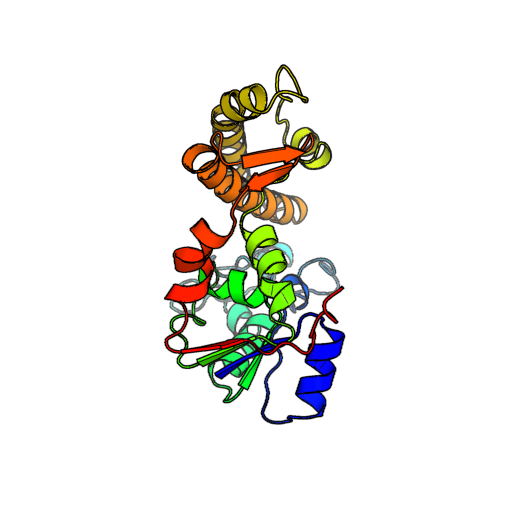A 1
ATOM 1341 C C . GLN A 1 171 ? -1.033 21.240 7.891 1.00 95.12 171 GLN A C 1
ATOM 1343 O O . GLN A 1 171 ? -0.309 22.036 7.294 1.00 95.12 171 GLN A O 1
ATOM 1348 N N . ARG A 1 172 ? -0.565 20.085 8.382 1.00 94.25 172 ARG A N 1
ATOM 1349 C CA . ARG A 1 172 ? 0.840 19.669 8.244 1.00 94.25 172 ARG A CA 1
ATOM 1350 C C . ARG A 1 172 ? 1.231 19.398 6.795 1.00 94.25 172 ARG A C 1
ATOM 1352 O O . ARG A 1 172 ? 2.318 19.800 6.394 1.00 94.25 172 ARG A O 1
ATOM 1359 N N . ILE A 1 173 ? 0.357 18.776 6.004 1.00 93.75 173 ILE A N 1
ATOM 1360 C CA . ILE A 1 173 ? 0.578 18.592 4.561 1.00 93.75 173 ILE A CA 1
ATOM 1361 C C . ILE A 1 173 ? 0.786 19.953 3.891 1.00 93.75 173 ILE A C 1
ATOM 1363 O O . ILE A 1 173 ? 1.794 20.142 3.217 1.00 93.75 173 ILE A O 1
ATOM 1367 N N . ASN A 1 174 ? -0.102 20.919 4.138 1.00 92.44 174 ASN A N 1
ATOM 1368 C CA . ASN A 1 174 ? -0.001 22.257 3.547 1.00 92.44 174 ASN A CA 1
ATOM 1369 C C . ASN A 1 174 ? 1.285 22.995 3.963 1.00 92.44 174 ASN A C 1
ATOM 1371 O O . ASN A 1 174 ? 1.883 23.689 3.147 1.00 92.44 174 ASN A O 1
ATOM 1375 N N . GLN A 1 175 ? 1.748 22.820 5.206 1.00 90.75 175 GLN A N 1
ATOM 1376 C CA . GLN A 1 175 ? 3.029 23.375 5.668 1.00 90.75 175 GLN A CA 1
ATOM 1377 C C . GLN A 1 175 ? 4.234 22.756 4.942 1.00 90.75 175 GLN A C 1
ATOM 1379 O O . GLN A 1 175 ? 5.212 23.449 4.674 1.00 90.75 175 GLN A O 1
ATOM 1384 N N . LEU A 1 176 ? 4.168 21.460 4.621 1.00 87.94 176 LEU A N 1
ATOM 1385 C CA . LEU A 1 176 ? 5.268 20.714 4.007 1.00 87.94 176 LEU A CA 1
ATOM 1386 C C . LEU A 1 176 ? 5.264 20.738 2.474 1.00 87.94 176 LEU A C 1
ATOM 1388 O O . LEU A 1 176 ? 6.266 20.351 1.876 1.00 87.94 176 LEU A O 1
ATOM 1392 N N . GLN A 1 177 ? 4.194 21.217 1.829 1.00 77.50 177 GLN A N 1
ATOM 1393 C CA . GLN A 1 177 ? 4.104 21.307 0.363 1.00 77.50 177 GLN A CA 1
ATOM 1394 C C . GLN A 1 177 ? 5.262 22.097 -0.261 1.00 77.50 177 GLN A C 1
ATOM 1396 O O . GLN A 1 177 ? 5.727 21.743 -1.339 1.00 77.50 177 GLN A O 1
ATOM 1401 N N . ASN A 1 178 ? 5.757 23.116 0.446 1.00 74.94 178 ASN A N 1
ATOM 1402 C CA . ASN A 1 178 ? 6.865 23.965 0.004 1.00 74.94 178 ASN A CA 1
ATOM 1403 C C . ASN A 1 178 ? 8.171 23.692 0.768 1.00 74.94 178 ASN A C 1
ATOM 1405 O O . ASN A 1 178 ? 9.110 24.479 0.673 1.00 74.94 178 ASN A O 1
ATOM 1409 N N . ALA A 1 179 ? 8.228 22.635 1.581 1.00 73.06 179 ALA A N 1
ATOM 1410 C CA . ALA A 1 179 ? 9.416 22.304 2.356 1.00 73.06 179 ALA A CA 1
ATOM 1411 C C . ALA A 1 179 ? 10.408 21.509 1.496 1.00 73.06 179 ALA A C 1
ATOM 1413 O O . ALA A 1 179 ? 10.010 20.671 0.683 1.00 73.06 179 ALA A O 1
ATOM 1414 N N . TRP A 1 180 ? 11.712 21.744 1.678 1.00 68.19 180 TRP A N 1
ATOM 1415 C CA . TRP A 1 180 ? 12.766 21.279 0.765 1.00 68.19 180 TRP A CA 1
ATOM 1416 C C . TRP A 1 180 ? 13.727 20.229 1.364 1.00 68.19 180 TRP A C 1
ATOM 1418 O O . TRP A 1 180 ? 14.616 19.762 0.662 1.00 68.19 180 TRP A O 1
ATOM 1428 N N . GLY A 1 181 ? 13.513 19.734 2.587 1.00 78.31 181 GLY A N 1
ATOM 1429 C CA . GLY A 1 181 ? 14.307 18.648 3.181 1.00 78.31 181 GLY A CA 1
ATOM 1430 C C . GLY A 1 181 ? 13.896 17.236 2.734 1.00 78.31 181 GLY A C 1
ATOM 1431 O O . GLY A 1 181 ? 12.772 17.010 2.276 1.00 78.31 181 GLY A O 1
ATOM 1432 N N . ILE A 1 182 ? 14.803 16.262 2.881 1.00 77.12 182 ILE A N 1
ATOM 1433 C CA . ILE A 1 182 ? 14.503 14.827 2.676 1.00 77.12 182 ILE A CA 1
ATOM 1434 C C . ILE A 1 182 ? 13.533 14.330 3.748 1.00 77.12 182 ILE A C 1
ATOM 1436 O O . ILE A 1 182 ? 12.561 13.648 3.430 1.00 77.12 182 ILE A O 1
ATOM 1440 N N . ASP A 1 183 ? 13.756 14.717 5.003 1.00 83.50 183 ASP A N 1
ATOM 1441 C CA . ASP A 1 183 ? 12.864 14.363 6.109 1.00 83.50 183 ASP A CA 1
ATOM 1442 C C . ASP A 1 183 ? 11.461 14.947 5.916 1.00 83.50 183 ASP A C 1
ATOM 1444 O O . ASP A 1 183 ? 10.469 14.309 6.281 1.00 83.50 183 ASP A O 1
ATOM 1448 N N . ASP A 1 184 ? 11.363 16.106 5.259 1.00 86.56 184 ASP A N 1
ATOM 1449 C CA . ASP A 1 184 ? 10.088 16.707 4.873 1.00 86.56 184 ASP A CA 1
ATOM 1450 C C . ASP A 1 184 ? 9.368 15.864 3.818 1.00 86.56 184 ASP A C 1
ATOM 1452 O O . ASP A 1 184 ? 8.161 15.676 3.922 1.00 86.56 184 ASP A O 1
ATOM 1456 N N . LEU A 1 185 ? 10.086 15.296 2.838 1.00 81.12 185 LEU A N 1
ATOM 1457 C CA . LEU A 1 185 ? 9.492 14.393 1.839 1.00 81.12 185 LEU A CA 1
ATOM 1458 C C . LEU A 1 185 ? 8.943 13.125 2.473 1.00 81.12 185 LEU A C 1
ATOM 1460 O O . LEU A 1 185 ? 7.818 12.718 2.186 1.00 81.12 185 LEU A O 1
ATOM 1464 N N . VAL A 1 186 ? 9.742 12.504 3.340 1.00 85.81 186 VAL A N 1
ATOM 1465 C CA . VAL A 1 186 ? 9.327 11.309 4.075 1.00 85.81 186 VAL A CA 1
ATOM 1466 C C . VAL A 1 186 ? 8.087 11.627 4.906 1.00 85.81 186 VAL A C 1
ATOM 1468 O O . VAL A 1 186 ? 7.125 10.860 4.916 1.00 85.81 186 VAL A O 1
ATOM 1471 N N . SER A 1 187 ? 8.093 12.773 5.582 1.00 91.12 187 SER A N 1
ATOM 1472 C CA . SER A 1 187 ? 6.991 13.213 6.430 1.00 91.12 187 SER A CA 1
ATOM 1473 C C . SER A 1 187 ? 5.734 13.546 5.627 1.00 91.12 187 SER A C 1
ATOM 1475 O O . SER A 1 187 ? 4.650 13.114 6.013 1.00 91.12 187 SER A O 1
ATOM 1477 N N . LEU A 1 188 ? 5.867 14.223 4.484 1.00 89.69 188 LEU A N 1
ATOM 1478 C CA . LEU A 1 188 ? 4.767 14.521 3.569 1.00 89.69 188 LEU A CA 1
ATOM 1479 C C . LEU A 1 188 ? 4.121 13.232 3.048 1.00 89.69 188 LEU A C 1
ATOM 1481 O O . LEU A 1 188 ? 2.910 13.068 3.169 1.00 89.69 188 LEU A O 1
ATOM 1485 N N . HIS A 1 189 ? 4.920 12.273 2.570 1.00 88.62 189 HIS A N 1
ATOM 1486 C CA . HIS A 1 189 ? 4.421 10.972 2.108 1.00 88.62 189 HIS A CA 1
ATOM 1487 C C . HIS A 1 189 ? 3.670 10.210 3.210 1.00 88.62 189 HIS A C 1
ATOM 1489 O O . HIS A 1 189 ? 2.577 9.688 2.982 1.00 88.62 189 HIS A O 1
ATOM 1495 N N . GLN A 1 190 ? 4.223 10.177 4.428 1.00 91.88 190 GLN A N 1
ATOM 1496 C CA . GLN A 1 190 ? 3.576 9.561 5.594 1.00 91.88 190 GLN A CA 1
ATOM 1497 C C . GLN A 1 190 ? 2.239 10.234 5.935 1.00 91.88 190 GLN A C 1
ATOM 1499 O O . GLN A 1 190 ? 1.253 9.547 6.214 1.00 91.88 190 GLN A O 1
ATOM 1504 N N . LEU A 1 191 ? 2.188 11.567 5.893 1.00 94.88 191 LEU A N 1
ATOM 1505 C CA . LEU A 1 191 ? 0.979 12.339 6.166 1.00 94.88 191 LEU A CA 1
ATOM 1506 C C . LEU A 1 191 ? -0.083 12.145 5.084 1.00 94.88 191 LEU A C 1
ATOM 1508 O O . LEU A 1 191 ? -1.246 11.955 5.422 1.00 94.88 191 LEU A O 1
ATOM 1512 N N . GLU A 1 192 ? 0.284 12.123 3.803 1.00 92.81 192 GLU A N 1
ATOM 1513 C CA . GLU A 1 192 ? -0.654 11.855 2.707 1.00 92.81 192 GLU A CA 1
ATOM 1514 C C . GLU A 1 192 ? -1.260 10.451 2.796 1.00 92.81 192 GLU A C 1
ATOM 1516 O O . GLU A 1 192 ? -2.461 10.267 2.577 1.00 92.81 192 GLU A O 1
ATOM 1521 N N . GLN A 1 193 ? -0.447 9.448 3.144 1.00 91.12 193 GLN A N 1
ATOM 1522 C CA . GLN A 1 193 ? -0.943 8.101 3.419 1.00 91.12 193 GLN A CA 1
ATOM 1523 C C . GLN A 1 193 ? -1.912 8.100 4.601 1.00 91.12 193 GLN A C 1
ATOM 1525 O O . GLN A 1 193 ? -3.014 7.558 4.486 1.00 91.12 193 GLN A O 1
ATOM 1530 N N . LYS A 1 194 ? -1.543 8.745 5.715 1.00 94.94 194 LYS A N 1
ATOM 1531 C CA . LYS A 1 194 ? -2.408 8.803 6.895 1.00 94.94 194 LYS A CA 1
ATOM 1532 C C . LYS A 1 194 ? -3.686 9.599 6.640 1.00 94.94 194 LYS A C 1
ATOM 1534 O O . LYS A 1 194 ? -4.730 9.197 7.137 1.00 94.94 194 LYS A O 1
ATOM 1539 N N . LYS A 1 195 ? -3.645 10.664 5.833 1.00 96.19 195 LYS A N 1
ATOM 1540 C CA . LYS A 1 195 ? -4.827 11.426 5.405 1.00 96.19 195 LYS A CA 1
ATOM 1541 C C . LYS A 1 195 ? -5.852 10.506 4.749 1.00 96.19 195 LYS A C 1
ATOM 1543 O O . LYS A 1 195 ? -7.003 10.497 5.170 1.00 96.19 195 LYS A O 1
ATOM 1548 N N . ARG A 1 196 ? -5.427 9.692 3.774 1.00 94.06 196 ARG A N 1
ATOM 1549 C CA . ARG A 1 196 ? -6.314 8.725 3.103 1.00 94.06 196 ARG A CA 1
ATOM 1550 C C . ARG A 1 196 ? -6.887 7.700 4.081 1.00 94.06 196 ARG A C 1
ATOM 1552 O O . ARG A 1 196 ? -8.078 7.417 4.025 1.00 94.06 196 ARG A O 1
ATOM 1559 N N . GLN A 1 197 ? -6.064 7.191 5.000 1.00 94.12 197 GLN A N 1
ATOM 1560 C CA . GLN A 1 197 ? -6.526 6.268 6.042 1.00 94.12 197 GLN A CA 1
ATOM 1561 C C . GLN A 1 197 ? -7.540 6.920 6.989 1.00 94.12 197 GLN A C 1
ATOM 1563 O O . GLN A 1 197 ? -8.545 6.300 7.300 1.00 94.12 197 GLN A O 1
ATOM 1568 N N . LEU A 1 198 ? -7.321 8.165 7.420 1.00 96.19 198 LEU A N 1
ATOM 1569 C CA . LEU A 1 198 ? -8.252 8.905 8.278 1.00 96.19 198 LEU A CA 1
ATOM 1570 C C . LEU A 1 198 ? -9.575 9.200 7.570 1.00 96.19 198 LEU A C 1
ATOM 1572 O O . LEU A 1 198 ? -10.632 9.053 8.172 1.00 96.19 198 LEU A O 1
ATOM 1576 N N . GLN A 1 199 ? -9.530 9.587 6.295 1.00 96.50 199 GLN A N 1
ATOM 1577 C CA . GLN A 1 199 ? -10.735 9.801 5.492 1.00 96.50 199 GLN A CA 1
ATOM 1578 C C . GLN A 1 199 ? -11.557 8.516 5.376 1.00 96.50 199 GLN A C 1
ATOM 1580 O O . GLN A 1 199 ? -12.759 8.543 5.621 1.00 96.50 199 GLN A O 1
ATOM 1585 N N . PHE A 1 200 ? -10.903 7.391 5.073 1.00 95.12 200 PHE A N 1
ATOM 1586 C CA . PHE A 1 200 ? -11.557 6.086 5.051 1.00 95.12 200 PHE A CA 1
ATOM 1587 C C . PHE A 1 200 ? -12.092 5.701 6.440 1.00 95.12 200 PHE A C 1
ATOM 1589 O O . PHE A 1 200 ? -13.245 5.306 6.554 1.00 95.12 200 PHE A O 1
ATOM 1596 N N . PHE A 1 201 ? -11.302 5.888 7.504 1.00 96.75 201 PHE A N 1
ATOM 1597 C CA . PHE A 1 201 ? -11.695 5.599 8.886 1.00 96.75 201 PHE A CA 1
ATOM 1598 C C . PHE A 1 201 ? -12.994 6.317 9.272 1.00 96.75 201 PHE A C 1
ATOM 1600 O O . PHE A 1 201 ? -13.922 5.691 9.769 1.00 96.75 201 PHE A O 1
ATOM 1607 N N . ILE A 1 202 ? -13.074 7.623 8.999 1.00 96.62 202 ILE A N 1
ATOM 1608 C CA . ILE A 1 202 ? -14.242 8.458 9.319 1.00 96.62 202 ILE A CA 1
ATOM 1609 C C . ILE A 1 202 ? -15.491 8.002 8.551 1.00 96.62 202 ILE A C 1
ATOM 1611 O O . ILE A 1 202 ? -16.600 8.150 9.054 1.00 96.62 202 ILE A O 1
ATOM 1615 N N . GLN A 1 203 ? -15.321 7.478 7.336 1.00 95.38 203 GLN A N 1
ATOM 1616 C CA . GLN A 1 203 ? -16.431 7.064 6.476 1.00 95.38 203 GLN A CA 1
ATOM 1617 C C . GLN A 1 203 ? -16.922 5.642 6.766 1.00 95.38 203 GLN A C 1
ATOM 1619 O O . GLN A 1 203 ? -18.117 5.382 6.662 1.00 95.38 203 GLN A O 1
ATOM 1624 N N . GLU A 1 204 ? -16.016 4.722 7.094 1.00 95.06 204 GLU A N 1
ATOM 1625 C CA . GLU A 1 204 ? -16.288 3.280 7.037 1.00 95.06 204 GLU A CA 1
ATOM 1626 C C . GLU A 1 204 ? -16.287 2.577 8.395 1.00 95.06 204 GLU A C 1
ATOM 1628 O O . GLU A 1 204 ? -16.864 1.492 8.506 1.00 95.06 204 GLU A O 1
ATOM 1633 N N . VAL A 1 205 ? -15.636 3.147 9.416 1.00 95.12 205 VAL A N 1
ATOM 1634 C CA . VAL A 1 205 ? -15.489 2.478 10.714 1.00 95.12 205 VAL A CA 1
ATOM 1635 C C . VAL A 1 205 ? -16.716 2.707 11.585 1.00 95.12 205 VAL A C 1
ATOM 1637 O O . VAL A 1 205 ? -16.990 3.806 12.068 1.00 95.12 205 VAL A O 1
ATOM 1640 N N . ASP A 1 206 ? -17.427 1.614 11.827 1.00 93.69 206 ASP A N 1
ATOM 1641 C CA . ASP A 1 206 ? -18.629 1.536 12.644 1.00 93.69 206 ASP A CA 1
ATOM 1642 C C . ASP A 1 206 ? -18.597 0.290 13.543 1.00 93.69 206 ASP A C 1
ATOM 1644 O O . ASP A 1 206 ? -17.549 -0.321 13.751 1.00 93.69 206 ASP A O 1
ATOM 1648 N N . ASP A 1 207 ? -19.748 -0.105 14.078 1.00 93.06 207 ASP A N 1
ATOM 1649 C CA . ASP A 1 207 ? -19.855 -1.220 15.022 1.00 93.06 207 ASP A CA 1
ATOM 1650 C C . ASP A 1 207 ? -19.616 -2.602 14.367 1.00 93.06 207 ASP A C 1
ATOM 1652 O O . ASP A 1 207 ? -19.598 -3.625 15.048 1.00 93.06 207 ASP A O 1
ATOM 1656 N N . ARG A 1 208 ? -19.390 -2.658 13.044 1.00 94.88 208 ARG A N 1
ATOM 1657 C CA . ARG A 1 208 ? -18.958 -3.862 12.308 1.00 94.88 208 ARG A CA 1
ATOM 1658 C C . ARG A 1 208 ? -17.436 -4.008 12.258 1.00 94.88 208 ARG A C 1
ATOM 1660 O O . ARG A 1 208 ? -16.921 -4.824 11.488 1.00 94.88 208 ARG A O 1
ATOM 1667 N N . TRP A 1 209 ? -16.720 -3.216 13.048 1.00 96.75 209 TRP A N 1
ATOM 1668 C CA . TRP A 1 209 ? -15.273 -3.247 13.178 1.00 96.75 209 TRP A CA 1
ATOM 1669 C C . TRP A 1 209 ? -14.857 -3.656 14.590 1.00 96.75 209 TRP A C 1
ATOM 1671 O O . TRP A 1 209 ? -15.427 -3.219 15.585 1.00 96.75 209 TRP A O 1
ATOM 1681 N N . VAL A 1 210 ? -13.819 -4.482 14.668 1.00 96.31 210 VAL A N 1
ATOM 1682 C CA . VAL A 1 210 ? -13.151 -4.871 15.908 1.00 96.31 210 VAL A CA 1
ATOM 1683 C C . VAL A 1 210 ? -11.984 -3.928 16.163 1.00 96.31 210 VAL A C 1
ATOM 1685 O O . VAL A 1 210 ? -11.274 -3.526 15.238 1.00 96.31 210 VAL A O 1
ATOM 1688 N N . PHE A 1 211 ? -11.779 -3.600 17.434 1.00 96.56 211 PHE A N 1
ATOM 1689 C CA . PHE A 1 211 ? -10.701 -2.744 17.898 1.00 96.56 211 PHE A CA 1
ATOM 1690 C C . PHE A 1 211 ? -9.774 -3.499 18.856 1.00 96.56 211 PHE A C 1
ATOM 1692 O O . PHE A 1 211 ? -10.220 -3.987 19.892 1.00 96.56 211 PHE A O 1
ATOM 1699 N N . ASP A 1 212 ? -8.483 -3.552 18.522 1.00 92.75 212 ASP A N 1
ATOM 1700 C CA . ASP A 1 212 ? -7.426 -4.228 19.294 1.00 92.75 212 ASP A CA 1
ATOM 1701 C C . ASP A 1 212 ? -6.448 -3.208 19.913 1.00 92.75 212 ASP A C 1
ATOM 1703 O O . ASP A 1 212 ? -5.241 -3.201 19.671 1.00 92.75 212 ASP A O 1
ATOM 1707 N N . GLY A 1 213 ? -6.994 -2.207 20.610 1.00 90.69 213 GLY A N 1
ATOM 1708 C CA . GLY A 1 213 ? -6.232 -1.181 21.339 1.00 90.69 213 GLY A CA 1
ATOM 1709 C C . GLY A 1 213 ? -5.570 -0.084 20.490 1.00 90.69 213 GLY A C 1
ATOM 1710 O O . GLY A 1 213 ? -5.474 1.055 20.939 1.00 90.69 213 GLY A O 1
ATOM 1711 N N . THR A 1 214 ? -5.135 -0.380 19.265 1.00 91.19 214 THR A N 1
ATOM 1712 C CA . THR A 1 214 ? -4.583 0.618 18.316 1.00 91.19 214 THR A CA 1
ATOM 1713 C C . THR A 1 214 ? -4.943 0.353 16.857 1.00 91.19 214 THR A C 1
ATOM 1715 O O . THR A 1 214 ? -4.741 1.223 16.006 1.00 91.19 214 THR A O 1
ATOM 1718 N N . THR A 1 215 ? -5.473 -0.835 16.560 1.00 95.75 215 THR A N 1
ATOM 1719 C CA . THR A 1 215 ? -5.805 -1.270 15.203 1.00 95.75 215 THR A CA 1
ATOM 1720 C C . THR A 1 215 ? -7.293 -1.556 15.090 1.00 95.75 215 THR A C 1
ATOM 1722 O O . THR A 1 215 ? -7.868 -2.223 15.948 1.00 95.75 215 THR A O 1
ATOM 1725 N N . PHE A 1 216 ? -7.896 -1.053 14.017 1.00 97.75 216 PHE A N 1
ATOM 1726 C CA . PHE A 1 216 ? -9.277 -1.307 13.629 1.00 97.75 216 PHE A CA 1
ATOM 1727 C C . PHE A 1 216 ? -9.297 -2.269 12.445 1.00 97.75 216 PHE A C 1
ATOM 1729 O O . PHE A 1 216 ? -8.621 -2.024 11.441 1.00 97.75 216 PHE A O 1
ATOM 1736 N N . LYS A 1 217 ? -10.082 -3.343 12.561 1.00 96.75 217 LYS A N 1
ATOM 1737 C CA . LYS A 1 217 ? -10.256 -4.372 11.526 1.00 96.75 217 LYS A CA 1
ATOM 1738 C C . LYS A 1 217 ? -11.743 -4.644 11.298 1.00 96.75 217 LYS A C 1
ATOM 1740 O O . LYS A 1 217 ? -12.466 -4.766 12.285 1.00 96.75 217 LYS A O 1
ATOM 1745 N N . PRO A 1 218 ? -12.232 -4.756 10.055 1.00 96.69 218 PRO A N 1
ATOM 1746 C CA . PRO A 1 218 ? -13.616 -5.148 9.831 1.00 96.69 218 PRO A CA 1
ATOM 1747 C C . PRO A 1 218 ? -13.825 -6.591 10.303 1.00 96.69 218 PRO A C 1
ATOM 1749 O O . PRO A 1 218 ? -12.950 -7.432 10.109 1.00 96.69 218 PRO A O 1
ATOM 1752 N N . ILE A 1 219 ? -14.994 -6.895 10.874 1.00 95.12 219 ILE A N 1
ATOM 1753 C CA . ILE A 1 219 ? -15.367 -8.279 11.222 1.00 95.12 219 ILE A CA 1
ATOM 1754 C C . ILE A 1 219 ? -15.398 -9.144 9.954 1.00 95.12 219 ILE A C 1
ATOM 1756 O O . ILE A 1 219 ? -14.948 -10.284 9.964 1.00 95.12 219 ILE A O 1
ATOM 1760 N N . TRP A 1 220 ? -15.902 -8.578 8.853 1.00 93.94 220 TRP A N 1
ATOM 1761 C CA . TRP A 1 220 ? -16.028 -9.255 7.566 1.00 93.94 220 TRP A CA 1
ATOM 1762 C C . TRP A 1 220 ? -15.328 -8.452 6.475 1.00 93.94 220 TRP A C 1
ATOM 1764 O O . TRP A 1 220 ? -15.884 -7.494 5.931 1.00 93.94 220 TRP A O 1
ATOM 1774 N N . VAL A 1 221 ? -14.103 -8.851 6.131 1.00 94.62 221 VAL A N 1
ATOM 1775 C CA . VAL A 1 221 ? -13.329 -8.189 5.069 1.00 94.62 221 VAL A CA 1
ATOM 1776 C C . VAL A 1 221 ? -13.947 -8.393 3.679 1.00 94.62 221 VAL A C 1
ATOM 1778 O O . VAL A 1 221 ? -13.775 -7.556 2.795 1.00 94.62 221 VAL A O 1
ATOM 1781 N N . SER A 1 222 ? -14.748 -9.449 3.500 1.00 93.38 222 SER A N 1
ATOM 1782 C CA . SER A 1 222 ? -15.464 -9.760 2.256 1.00 93.38 222 SER A CA 1
ATOM 1783 C C . SER A 1 222 ? -16.332 -8.607 1.743 1.00 93.38 222 SER A C 1
ATOM 1785 O O . SER A 1 222 ? -16.445 -8.432 0.533 1.00 93.38 222 SER A O 1
ATOM 1787 N N . ARG A 1 223 ? -16.856 -7.748 2.632 1.00 93.81 223 ARG A N 1
ATOM 1788 C CA . ARG A 1 223 ? -17.600 -6.526 2.269 1.00 93.81 223 ARG A CA 1
ATOM 1789 C C . ARG A 1 223 ? -16.796 -5.571 1.378 1.00 93.81 223 ARG A C 1
ATOM 1791 O O . ARG A 1 223 ? -17.372 -4.792 0.625 1.00 93.81 223 ARG A O 1
ATOM 1798 N N . TYR A 1 224 ? -15.473 -5.615 1.478 1.00 95.12 224 TYR A N 1
ATOM 1799 C CA . TYR A 1 224 ? -14.558 -4.777 0.711 1.00 95.12 224 TYR A CA 1
ATOM 1800 C C . TYR A 1 224 ? -14.028 -5.486 -0.541 1.00 95.12 224 TYR A C 1
ATOM 1802 O O . TYR A 1 224 ? -13.406 -4.846 -1.385 1.00 95.12 224 TYR A O 1
ATOM 1810 N N . ALA A 1 225 ? -14.283 -6.784 -0.709 1.00 94.88 225 ALA A N 1
ATOM 1811 C CA . ALA A 1 225 ? -13.672 -7.566 -1.776 1.00 94.88 225 ALA A CA 1
ATOM 1812 C C . ALA A 1 225 ? -14.129 -7.118 -3.173 1.00 94.88 225 ALA A C 1
ATOM 1814 O O . ALA A 1 225 ? -13.281 -6.953 -4.045 1.00 94.88 225 ALA A O 1
ATOM 1815 N N . ASP A 1 226 ? -15.416 -6.804 -3.372 1.00 94.62 226 ASP A N 1
ATOM 1816 C CA . ASP A 1 226 ? -15.914 -6.302 -4.665 1.00 94.62 226 ASP A CA 1
ATOM 1817 C C . ASP A 1 226 ? -15.137 -5.063 -5.124 1.00 94.62 226 ASP A C 1
ATOM 1819 O O . ASP A 1 226 ? -14.595 -5.023 -6.228 1.00 94.62 226 ASP A O 1
ATOM 1823 N N . LYS A 1 227 ? -15.028 -4.070 -4.236 1.00 93.50 227 LYS A N 1
ATOM 1824 C CA . LYS A 1 227 ? -14.395 -2.780 -4.525 1.00 93.50 227 LYS A CA 1
ATOM 1825 C C . LYS A 1 227 ? -12.874 -2.868 -4.606 1.00 93.50 227 LYS A C 1
ATOM 1827 O O . LYS A 1 227 ? -12.278 -2.184 -5.423 1.00 93.50 227 LYS A O 1
ATOM 1832 N N . TYR A 1 228 ? -12.226 -3.639 -3.745 1.00 93.81 228 TYR A N 1
ATOM 1833 C CA . TYR A 1 228 ? -10.766 -3.589 -3.633 1.00 93.81 228 TYR A CA 1
ATOM 1834 C C . TYR A 1 228 ? -10.057 -4.729 -4.365 1.00 93.81 228 TYR A C 1
ATOM 1836 O O . TYR A 1 228 ? -8.837 -4.673 -4.526 1.00 93.81 228 TYR A O 1
ATOM 1844 N N . LEU A 1 229 ? -10.792 -5.745 -4.826 1.00 94.19 229 LEU A N 1
ATOM 1845 C CA . LEU A 1 229 ? -10.226 -6.945 -5.432 1.00 94.19 229 LEU A CA 1
ATOM 1846 C C . LEU A 1 229 ? -10.979 -7.383 -6.699 1.00 94.19 229 LEU A C 1
ATOM 1848 O O . LEU A 1 229 ? -10.366 -7.418 -7.765 1.00 94.19 229 LEU A O 1
ATOM 1852 N N . TRP A 1 230 ? -12.280 -7.680 -6.623 1.00 94.12 230 TRP A N 1
ATOM 1853 C CA . TRP A 1 230 ? -13.005 -8.334 -7.724 1.0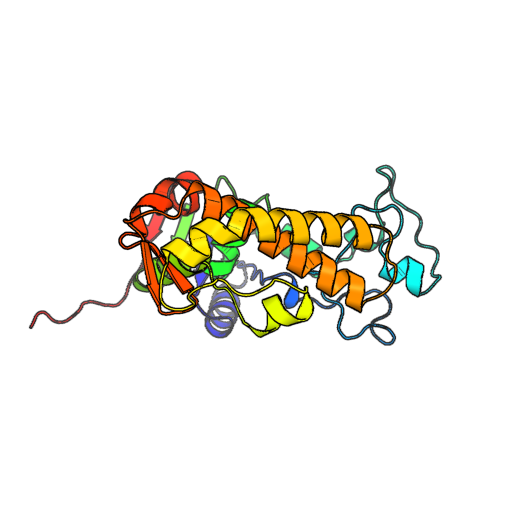0 94.12 230 TRP A CA 1
ATOM 1854 C C . TRP A 1 230 ? -13.239 -7.432 -8.935 1.00 94.12 230 TRP A C 1
ATOM 1856 O O . TRP A 1 230 ? -13.041 -7.881 -10.059 1.00 94.12 230 TRP A O 1
ATOM 1866 N N . GLN A 1 231 ? -13.559 -6.149 -8.743 1.00 94.81 231 GLN A N 1
ATOM 1867 C CA . GLN A 1 231 ? -13.818 -5.227 -9.860 1.00 94.81 231 GLN A CA 1
ATOM 1868 C C . GLN A 1 231 ? -12.604 -4.968 -10.772 1.00 94.81 231 GLN A C 1
ATOM 1870 O O . GLN A 1 231 ? -12.734 -4.336 -11.818 1.00 94.81 231 GLN A O 1
ATOM 1875 N N . HIS A 1 232 ? -11.407 -5.395 -10.361 1.00 94.62 232 HIS A N 1
ATOM 1876 C CA . HIS A 1 232 ? -10.165 -5.110 -11.074 1.00 94.62 23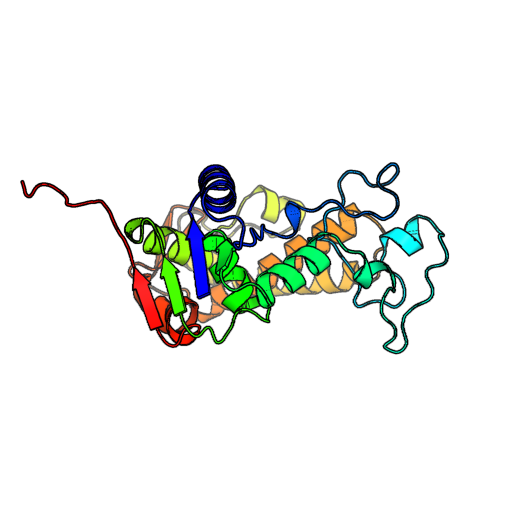2 HIS A CA 1
ATOM 1877 C C . HIS A 1 232 ? -9.795 -6.164 -12.120 1.00 94.62 232 HIS A C 1
ATOM 1879 O O . HIS A 1 232 ? -8.860 -5.929 -12.891 1.00 94.62 232 HIS A O 1
ATOM 1885 N N . ALA A 1 233 ? -10.490 -7.304 -12.169 1.00 94.44 233 ALA A N 1
ATOM 1886 C CA . ALA A 1 233 ? -10.188 -8.373 -13.111 1.00 94.44 233 ALA A CA 1
ATOM 1887 C C . ALA A 1 233 ? -11.446 -9.003 -13.720 1.00 94.44 233 ALA A C 1
ATOM 1889 O O . ALA A 1 233 ? -12.411 -9.283 -13.017 1.00 94.44 233 ALA A O 1
ATOM 1890 N N . ASP A 1 234 ? -11.395 -9.297 -15.021 1.00 95.25 234 ASP A N 1
ATOM 1891 C CA . ASP A 1 234 ? -12.497 -9.954 -15.738 1.00 95.25 234 ASP A CA 1
ATOM 1892 C C . ASP A 1 234 ? -12.647 -11.419 -15.308 1.00 95.25 234 ASP A C 1
ATOM 1894 O O . ASP A 1 234 ? -13.742 -11.981 -15.282 1.00 95.25 234 ASP A O 1
ATOM 1898 N N . LYS A 1 235 ? -11.513 -12.060 -15.001 1.00 95.94 235 LYS A N 1
ATOM 1899 C CA . LYS A 1 235 ? -11.425 -13.446 -14.543 1.00 95.94 235 LYS A CA 1
ATOM 1900 C C . LYS A 1 235 ? -10.411 -13.562 -13.423 1.00 95.94 235 LYS A C 1
ATOM 1902 O O . LYS A 1 235 ? -9.347 -12.936 -13.459 1.00 95.94 235 LYS A O 1
ATOM 1907 N N . ILE A 1 236 ? -10.730 -14.420 -12.463 1.00 94.81 236 ILE A N 1
ATOM 1908 C CA . ILE A 1 236 ? -9.897 -14.671 -11.295 1.00 94.81 236 ILE A CA 1
ATOM 1909 C C . ILE A 1 236 ? -9.707 -16.170 -11.127 1.00 94.81 236 ILE A C 1
ATOM 1911 O O . ILE A 1 236 ? -10.673 -16.929 -11.121 1.00 94.81 236 ILE A O 1
ATOM 1915 N N . LEU A 1 237 ? -8.448 -16.578 -10.995 1.00 95.31 237 LEU A N 1
ATOM 1916 C CA . LEU A 1 237 ? -8.049 -17.939 -10.672 1.00 95.31 237 LEU A CA 1
ATOM 1917 C C . LEU A 1 237 ? -7.358 -17.925 -9.309 1.00 95.31 237 LEU A C 1
ATOM 1919 O O . LEU A 1 237 ? -6.219 -17.481 -9.200 1.00 95.31 237 LEU A O 1
ATOM 1923 N N . GLY A 1 238 ? -8.053 -18.393 -8.276 1.00 93.75 238 GLY A N 1
ATOM 1924 C CA . GLY A 1 238 ? -7.444 -18.684 -6.979 1.00 93.75 238 GLY A CA 1
ATOM 1925 C C . GLY A 1 238 ? -6.910 -20.112 -6.968 1.00 93.75 238 GLY A C 1
ATOM 1926 O O . GLY A 1 238 ? -7.650 -21.043 -7.286 1.00 93.75 238 GLY A O 1
ATOM 1927 N N . MET A 1 239 ? -5.640 -20.286 -6.620 1.00 92.19 239 MET A N 1
ATOM 1928 C CA . MET A 1 239 ? -5.004 -21.589 -6.436 1.00 92.19 239 MET A CA 1
ATOM 1929 C C . MET A 1 239 ? -4.631 -21.736 -4.969 1.00 92.19 239 MET A C 1
ATOM 1931 O O . MET A 1 239 ? -4.137 -20.794 -4.365 1.00 92.19 239 MET A O 1
ATOM 1935 N N . SER A 1 240 ? -4.871 -22.903 -4.389 1.00 87.31 240 SER A N 1
ATOM 1936 C CA . SER A 1 240 ? -4.522 -23.191 -3.003 1.00 87.31 240 SER A CA 1
ATOM 1937 C C . SER A 1 240 ? -4.141 -24.658 -2.881 1.00 87.31 240 SER A C 1
ATOM 1939 O O . SER A 1 240 ? -4.792 -25.519 -3.478 1.00 87.31 240 SER A O 1
ATOM 1941 N N . ALA A 1 241 ? -3.080 -24.938 -2.127 1.00 69.62 241 ALA A N 1
ATOM 1942 C CA . ALA A 1 241 ? -2.647 -26.299 -1.823 1.00 69.62 241 ALA A CA 1
ATOM 1943 C C . ALA A 1 241 ? -3.187 -26.798 -0.469 1.00 69.62 241 ALA A C 1
ATOM 1945 O O . ALA A 1 241 ? -2.988 -27.965 -0.120 1.00 69.62 241 ALA A O 1
ATOM 1946 N N . THR A 1 242 ? -3.873 -25.949 0.307 1.00 58.28 242 THR A N 1
ATOM 1947 C CA . THR A 1 242 ? -4.408 -26.332 1.615 1.00 58.28 242 THR A CA 1
ATOM 1948 C C . THR A 1 242 ? -5.754 -27.045 1.479 1.00 58.28 242 THR A C 1
ATOM 1950 O O . THR A 1 242 ? -6.825 -26.449 1.455 1.00 58.28 242 THR A O 1
ATOM 1953 N N . ILE A 1 243 ? -5.697 -28.378 1.465 1.00 51.22 243 ILE A N 1
ATOM 1954 C CA . ILE A 1 243 ? -6.792 -29.221 1.952 1.00 51.22 243 ILE A CA 1
ATOM 1955 C C . ILE A 1 243 ? -6.573 -29.350 3.459 1.00 51.22 243 ILE A C 1
ATOM 1957 O O . ILE A 1 243 ? -5.670 -30.066 3.891 1.00 51.22 243 ILE A O 1
ATOM 1961 N N . THR A 1 244 ? -7.365 -28.669 4.285 1.00 50.25 244 THR A N 1
ATOM 1962 C CA . THR A 1 244 ? -7.434 -29.009 5.710 1.00 50.25 244 THR A CA 1
ATOM 1963 C C . THR A 1 244 ? -7.935 -30.454 5.804 1.00 50.25 244 THR A C 1
ATOM 1965 O O . THR A 1 244 ? -9.031 -30.734 5.313 1.00 50.25 244 THR A O 1
ATOM 1968 N N . PRO A 1 245 ? -7.183 -31.410 6.386 1.00 48.72 245 PRO A N 1
ATOM 1969 C CA . PRO A 1 245 ? -7.753 -32.714 6.676 1.00 48.72 245 PRO A CA 1
ATOM 1970 C C . PRO A 1 245 ? -8.853 -32.489 7.711 1.00 48.72 245 PRO A C 1
ATOM 1972 O O . PRO A 1 245 ? -8.573 -32.086 8.839 1.00 48.72 245 PRO A O 1
ATOM 1975 N N . TRP A 1 246 ? -10.102 -32.681 7.288 1.00 47.91 246 TRP A N 1
ATOM 1976 C CA . TRP A 1 246 ? -11.284 -32.650 8.140 1.00 47.91 246 TRP A CA 1
ATOM 1977 C C . TRP A 1 246 ? -11.000 -33.424 9.438 1.00 47.91 246 TRP A C 1
ATOM 1979 O O . TRP A 1 246 ? -10.647 -34.605 9.391 1.00 47.91 246 TRP A O 1
ATOM 1989 N N . ARG A 1 247 ? -11.109 -32.748 10.582 1.00 40.78 247 ARG A N 1
ATOM 1990 C CA . ARG A 1 247 ? -11.213 -33.365 11.907 1.00 40.78 247 ARG A CA 1
ATOM 1991 C C . ARG A 1 247 ? -12.518 -32.923 12.534 1.00 40.78 247 ARG A C 1
ATOM 1993 O O . ARG A 1 247 ? -12.827 -31.718 12.405 1.00 40.78 247 ARG A O 1
#